Protein AF-A0A497IZB9-F1 (afdb_monomer_lite)

pLDDT: mean 79.8, std 12.29, range [34.56, 95.31]

Radius of gyration: 21.37 Å; chains: 1; bounding box: 64×28×67 Å

Structure (mmCIF, N/CA/C/O backbone):
data_AF-A0A497IZB9-F1
#
_entry.id   AF-A0A497IZB9-F1
#
loop_
_atom_site.group_PDB
_atom_site.id
_atom_site.type_symbol
_atom_site.label_atom_id
_atom_site.label_alt_id
_atom_site.label_comp_id
_atom_site.label_asym_id
_atom_site.label_entity_id
_atom_site.label_seq_id
_atom_site.pdbx_PDB_ins_code
_atom_site.Cartn_x
_atom_site.Cartn_y
_atom_site.Cartn_z
_atom_site.occupancy
_atom_site.B_iso_or_equiv
_atom_site.auth_seq_id
_atom_site.auth_comp_id
_atom_site.auth_asym_id
_atom_site.auth_atom_id
_atom_site.pdbx_PDB_model_num
ATOM 1 N N . MET A 1 1 ? -32.868 -15.206 33.572 1.00 41.56 1 MET A N 1
ATOM 2 C CA . MET A 1 1 ? -32.975 -14.651 32.203 1.00 41.56 1 MET A CA 1
ATOM 3 C C . MET A 1 1 ? -32.470 -13.203 32.182 1.00 41.56 1 MET A C 1
ATOM 5 O O . MET A 1 1 ? -33.118 -12.332 31.635 1.00 41.56 1 MET A O 1
ATOM 9 N N . VAL A 1 2 ? -31.315 -12.959 32.815 1.00 39.91 2 VAL A N 1
ATOM 10 C CA . VAL A 1 2 ? -30.662 -11.637 32.980 1.00 39.91 2 VAL A CA 1
ATOM 11 C C . VAL A 1 2 ? -29.401 -11.547 32.095 1.00 39.91 2 VAL A C 1
ATOM 13 O O . VAL A 1 2 ? -28.801 -10.497 31.929 1.00 39.91 2 VAL A O 1
ATOM 16 N N . ILE A 1 3 ? -29.052 -12.658 31.436 1.00 41.03 3 ILE A N 1
ATOM 17 C CA . ILE A 1 3 ? -27.882 -12.806 30.558 1.00 41.03 3 ILE A CA 1
ATOM 18 C C . ILE A 1 3 ? -28.076 -12.059 29.221 1.00 41.03 3 ILE A C 1
ATOM 20 O O . ILE A 1 3 ? -27.106 -11.746 28.549 1.00 41.03 3 ILE A O 1
ATOM 24 N N . LEU A 1 4 ? -29.314 -11.699 28.858 1.00 43.66 4 LEU A N 1
ATOM 25 C CA . LEU A 1 4 ? -29.613 -10.923 27.644 1.00 43.66 4 LEU A CA 1
ATOM 26 C C . LEU A 1 4 ? -29.526 -9.398 27.844 1.00 43.66 4 LEU A C 1
ATOM 28 O O . LEU A 1 4 ? -29.546 -8.662 26.864 1.00 43.66 4 LEU A O 1
ATOM 32 N N . GLU A 1 5 ? -29.414 -8.909 29.085 1.00 37.84 5 GLU A N 1
ATOM 33 C CA . GLU A 1 5 ? -29.244 -7.473 29.362 1.00 37.84 5 GLU A CA 1
ATOM 34 C C . GLU A 1 5 ? -27.772 -7.078 29.551 1.00 37.84 5 GLU A C 1
ATOM 36 O O . GLU A 1 5 ? -27.420 -5.931 29.292 1.00 37.84 5 GLU A O 1
ATOM 41 N N . GLU A 1 6 ? -26.866 -7.993 29.904 1.00 34.56 6 GLU A N 1
ATOM 42 C CA . GLU A 1 6 ? -25.438 -7.660 30.073 1.00 34.56 6 GLU A CA 1
ATOM 43 C C . GLU A 1 6 ? -24.676 -7.443 28.752 1.00 34.56 6 GLU A C 1
ATOM 45 O O . GLU A 1 6 ? -23.670 -6.727 28.738 1.00 34.56 6 GLU A O 1
ATOM 50 N N . GLU A 1 7 ? -25.208 -7.917 27.617 1.00 41.03 7 GLU A N 1
ATOM 51 C CA . GLU A 1 7 ? -24.722 -7.545 26.275 1.00 41.03 7 GLU A CA 1
ATOM 52 C C . GLU A 1 7 ? -24.914 -6.043 25.965 1.00 41.03 7 GLU A C 1
ATOM 54 O O . GLU A 1 7 ? -24.371 -5.527 24.988 1.00 41.03 7 GLU A O 1
ATOM 59 N N . THR A 1 8 ? -25.621 -5.293 26.822 1.00 39.28 8 THR A N 1
ATOM 60 C CA . THR A 1 8 ? -25.871 -3.854 26.635 1.00 39.28 8 THR A CA 1
ATOM 61 C C . THR A 1 8 ? -24.837 -2.905 27.265 1.00 39.28 8 THR A C 1
ATOM 63 O O . THR A 1 8 ? -25.018 -1.689 27.181 1.00 39.28 8 THR A O 1
ATOM 66 N N . SER A 1 9 ? -23.729 -3.374 27.860 1.00 41.41 9 SER A N 1
ATOM 67 C CA . SER A 1 9 ? -22.942 -2.495 28.753 1.00 41.41 9 SER A CA 1
ATOM 68 C C . SER A 1 9 ? -21.748 -1.714 28.164 1.00 41.41 9 SER A C 1
ATOM 70 O O . SER A 1 9 ? -21.501 -0.609 28.649 1.00 41.41 9 SER A O 1
ATOM 72 N N . LYS A 1 10 ? -20.965 -2.175 27.167 1.00 39.28 10 LYS A N 1
ATOM 73 C CA . LYS A 1 10 ? -19.659 -1.501 26.888 1.00 39.28 10 LYS A CA 1
ATOM 74 C C . LYS A 1 10 ? -19.183 -1.319 25.444 1.00 39.28 10 LYS A C 1
ATOM 76 O O . LYS A 1 10 ? -18.076 -0.820 25.255 1.00 39.28 10 LYS A O 1
ATOM 81 N N . ALA A 1 11 ? -20.014 -1.562 24.437 1.00 46.19 11 ALA A N 1
ATOM 82 C CA . ALA A 1 11 ? -19.852 -0.882 23.153 1.00 46.19 11 ALA A CA 1
ATOM 83 C C . ALA A 1 11 ? -20.697 0.395 23.219 1.00 46.19 11 ALA A C 1
ATOM 85 O O . ALA A 1 11 ? -21.915 0.337 23.357 1.00 46.19 11 ALA A O 1
ATOM 86 N N . ARG A 1 12 ? -20.046 1.561 23.219 1.00 51.69 12 ARG A N 1
ATOM 87 C CA . ARG A 1 12 ? -20.684 2.884 23.128 1.00 51.69 12 ARG A CA 1
ATOM 88 C C . ARG A 1 12 ? -21.812 2.794 22.087 1.00 51.69 12 ARG A C 1
ATOM 90 O O . ARG A 1 12 ? -21.479 2.558 20.934 1.00 51.69 12 ARG A O 1
ATOM 97 N N . LYS A 1 13 ? -23.095 2.903 22.486 1.00 58.47 13 LYS A N 1
ATOM 98 C CA . LYS A 1 13 ? -24.247 2.855 21.560 1.00 58.47 13 LYS A CA 1
ATOM 99 C C . LYS A 1 13 ? -23.975 3.843 20.431 1.00 58.47 13 LYS A C 1
ATOM 101 O O . LYS A 1 13 ? -24.069 5.053 20.629 1.00 58.47 13 LYS A O 1
ATOM 106 N N . GLU A 1 14 ? -23.531 3.316 19.301 1.00 65.00 14 GLU A N 1
ATOM 107 C CA . GLU A 1 14 ? -23.253 4.084 18.102 1.00 65.00 14 GLU A CA 1
ATOM 108 C C . GLU A 1 14 ? -24.564 4.751 17.695 1.00 65.00 14 GLU A C 1
ATOM 110 O O . GLU A 1 14 ? -25.627 4.124 17.743 1.00 65.00 14 GLU A O 1
ATOM 115 N N . SER A 1 15 ? -24.531 6.048 17.390 1.00 77.06 15 SER A N 1
ATOM 116 C CA . SER A 1 15 ? -25.760 6.709 16.961 1.00 77.06 15 SER A CA 1
ATOM 117 C C . SER A 1 15 ? -26.200 6.129 15.613 1.00 77.06 15 SER A C 1
ATOM 119 O O . SER A 1 15 ? -25.366 5.732 14.800 1.00 77.06 15 SER A O 1
ATOM 121 N N . VAL A 1 16 ? -27.508 6.119 15.335 1.00 78.50 16 VAL A N 1
ATOM 122 C CA . VAL A 1 16 ? -28.040 5.681 14.026 1.00 78.50 16 VAL A CA 1
ATOM 123 C C . VAL A 1 16 ? -27.347 6.424 12.875 1.00 78.50 16 VAL A C 1
ATOM 125 O O . VAL A 1 16 ? -27.073 5.845 11.828 1.00 78.50 16 VAL A O 1
ATOM 128 N N . HIS A 1 17 ? -27.001 7.695 13.098 1.00 78.69 17 HIS A N 1
ATOM 129 C CA . HIS A 1 17 ? -26.251 8.505 12.146 1.00 78.69 17 HIS A CA 1
ATOM 130 C C . HIS A 1 17 ? -24.831 7.970 11.900 1.00 78.69 17 HIS A C 1
ATOM 132 O O . HIS A 1 17 ? -24.445 7.809 10.749 1.00 78.69 17 HIS A O 1
ATOM 138 N N . GLN A 1 18 ? -24.086 7.628 12.955 1.00 76.75 18 GLN A N 1
ATOM 139 C CA . GLN A 1 18 ? -22.738 7.055 12.841 1.00 76.75 18 GLN A CA 1
ATOM 140 C C . GLN A 1 18 ? -22.751 5.684 12.159 1.00 76.75 18 GLN A C 1
ATOM 142 O O . GLN A 1 18 ? -21.911 5.406 11.307 1.00 76.75 18 GLN A O 1
ATOM 147 N N . GLN A 1 19 ? -23.749 4.852 12.464 1.00 79.00 19 GLN A N 1
ATOM 148 C CA . GLN A 1 19 ? -23.909 3.552 11.819 1.00 79.00 19 GLN A CA 1
ATOM 149 C C . GLN A 1 19 ? -24.200 3.694 10.315 1.00 79.00 19 GLN A C 1
ATOM 151 O O . GLN A 1 19 ? -23.628 2.963 9.504 1.00 79.00 19 GLN A O 1
ATOM 156 N N . ALA A 1 20 ? -25.067 4.640 9.937 1.00 82.31 20 ALA A N 1
ATOM 157 C CA . ALA A 1 20 ? -25.365 4.940 8.538 1.00 82.31 20 ALA A CA 1
ATOM 158 C C . ALA A 1 20 ? -24.141 5.511 7.802 1.00 82.31 20 ALA A C 1
ATOM 160 O O . ALA A 1 20 ? -23.843 5.083 6.688 1.00 82.31 20 ALA A O 1
ATOM 161 N N . GLU A 1 21 ? -23.399 6.423 8.438 1.00 81.31 21 GLU A N 1
ATOM 162 C CA . GLU A 1 21 ? -22.163 6.995 7.895 1.00 81.31 21 GLU A CA 1
ATOM 163 C C . GLU A 1 21 ? -21.104 5.909 7.667 1.00 81.31 21 GLU A C 1
ATOM 165 O O . GLU A 1 21 ? -20.551 5.809 6.572 1.00 81.31 21 GLU A O 1
ATOM 170 N N . ARG A 1 22 ? -20.883 5.022 8.647 1.00 83.69 22 ARG A N 1
ATOM 171 C CA . ARG A 1 22 ? -19.973 3.878 8.501 1.00 83.69 22 ARG A CA 1
ATOM 172 C C . ARG A 1 22 ? -20.379 2.973 7.344 1.00 83.69 22 ARG A C 1
ATOM 174 O O . ARG A 1 22 ? -19.517 2.538 6.585 1.00 83.69 22 ARG A O 1
ATOM 181 N N . HIS A 1 23 ? -21.672 2.679 7.202 1.00 86.00 23 HIS A N 1
ATOM 182 C CA . HIS A 1 23 ? -22.159 1.832 6.116 1.00 86.00 23 HIS A CA 1
ATOM 183 C C . HIS A 1 23 ? -21.935 2.477 4.742 1.00 86.00 23 HIS A C 1
ATOM 185 O O . HIS A 1 23 ? -21.453 1.814 3.826 1.00 86.00 23 HIS A O 1
ATOM 191 N N . ALA A 1 24 ? -22.208 3.778 4.610 1.00 86.56 24 ALA A N 1
ATOM 192 C CA . ALA A 1 24 ? -21.935 4.522 3.384 1.00 86.56 24 ALA A CA 1
ATOM 193 C C . ALA A 1 24 ? -20.433 4.539 3.049 1.00 86.56 24 ALA A C 1
ATOM 195 O O . ALA A 1 24 ? -20.053 4.272 1.910 1.00 86.56 24 ALA A O 1
ATOM 196 N N . LEU A 1 25 ? -19.572 4.786 4.042 1.00 86.25 25 LEU A N 1
ATOM 197 C CA . LEU A 1 25 ? -18.117 4.753 3.872 1.00 86.25 25 LEU A CA 1
ATOM 198 C C . LEU A 1 25 ? -17.618 3.373 3.450 1.00 86.25 25 LEU A C 1
ATOM 200 O O . LEU A 1 25 ? -16.790 3.279 2.549 1.00 86.25 25 LEU A O 1
ATOM 204 N N . TYR A 1 26 ? -18.145 2.311 4.059 1.00 87.81 26 TYR A N 1
ATOM 205 C CA . TYR A 1 26 ? -17.819 0.940 3.686 1.00 87.81 26 TYR A CA 1
ATOM 206 C C . TYR A 1 26 ? -18.141 0.667 2.210 1.00 87.81 26 TYR A C 1
ATOM 208 O O . TYR A 1 26 ? -17.283 0.172 1.486 1.00 87.81 26 TYR A O 1
ATOM 216 N N . ILE A 1 27 ? -19.329 1.066 1.738 1.00 90.50 27 ILE A N 1
ATOM 217 C CA . ILE A 1 27 ? -19.725 0.916 0.327 1.00 90.50 27 ILE A CA 1
ATOM 218 C C . ILE A 1 27 ? -18.787 1.696 -0.601 1.00 90.50 27 ILE A C 1
ATOM 220 O O . ILE A 1 27 ? -18.348 1.163 -1.619 1.00 90.50 27 ILE A O 1
ATOM 224 N N . ILE A 1 28 ? -18.476 2.951 -0.262 1.00 90.94 28 ILE A N 1
ATOM 225 C CA . ILE A 1 28 ? -17.583 3.795 -1.069 1.00 90.94 28 ILE A CA 1
ATOM 226 C C . ILE A 1 28 ? -16.200 3.152 -1.174 1.00 90.94 28 ILE A C 1
ATOM 228 O O . ILE A 1 28 ? -15.637 3.072 -2.263 1.00 90.94 28 ILE A O 1
ATOM 232 N N . ILE A 1 29 ? -15.656 2.681 -0.055 1.00 91.44 29 ILE A N 1
ATOM 233 C CA . ILE A 1 29 ? -14.334 2.064 -0.017 1.00 91.44 29 ILE A CA 1
ATOM 234 C C . ILE A 1 29 ? -14.333 0.739 -0.787 1.00 91.44 29 ILE A C 1
ATOM 236 O O . ILE A 1 29 ? -13.473 0.562 -1.646 1.00 91.44 29 ILE A O 1
ATOM 240 N N . ASP A 1 30 ? -15.319 -0.139 -0.592 1.00 92.88 30 ASP A N 1
ATOM 241 C CA . ASP A 1 30 ? -15.451 -1.375 -1.380 1.00 92.88 30 ASP A CA 1
ATOM 242 C C . ASP A 1 30 ? -15.505 -1.081 -2.888 1.00 92.88 30 ASP A C 1
ATOM 244 O O . ASP A 1 30 ? -14.808 -1.728 -3.675 1.00 92.88 30 ASP A O 1
ATOM 248 N N . ALA A 1 31 ? -16.262 -0.057 -3.293 1.00 94.31 31 ALA A N 1
ATOM 249 C CA . ALA A 1 31 ? -16.325 0.376 -4.684 1.00 94.31 31 ALA A CA 1
ATOM 250 C C . ALA A 1 31 ? -14.967 0.880 -5.197 1.00 94.31 31 ALA A C 1
ATOM 252 O O . ALA A 1 31 ? -14.559 0.508 -6.294 1.00 94.31 31 ALA A O 1
ATOM 253 N N . VAL A 1 32 ? -14.237 1.681 -4.414 1.00 95.31 32 VAL A N 1
ATOM 254 C CA . VAL A 1 32 ? -12.902 2.184 -4.782 1.00 95.31 32 VAL A CA 1
ATOM 255 C C . VAL A 1 32 ? -11.911 1.040 -4.988 1.00 95.31 32 VAL A C 1
ATOM 257 O O . VAL A 1 32 ? -11.196 1.029 -5.988 1.00 95.31 32 VAL A O 1
ATOM 260 N N . PHE A 1 33 ? -11.885 0.058 -4.088 1.00 94.75 33 PHE A N 1
ATOM 261 C CA . PHE A 1 33 ? -11.012 -1.108 -4.225 1.00 94.75 33 PHE A CA 1
ATOM 262 C C . PHE A 1 33 ? -11.387 -1.960 -5.443 1.00 94.75 33 PHE A C 1
ATOM 264 O O . PHE A 1 33 ? -10.511 -2.315 -6.233 1.00 94.75 33 PHE A O 1
ATOM 271 N N . GLY A 1 34 ? -12.679 -2.240 -5.643 1.00 94.06 34 GLY A N 1
ATOM 272 C CA . GLY A 1 34 ? -13.161 -2.972 -6.817 1.00 94.06 34 GLY A CA 1
ATOM 273 C C . GLY A 1 34 ? -12.827 -2.259 -8.132 1.00 94.06 34 GLY A C 1
ATOM 274 O O . GLY A 1 34 ? -12.337 -2.886 -9.072 1.00 94.06 34 GLY A O 1
ATOM 275 N N . LEU A 1 35 ? -13.011 -0.937 -8.181 1.00 95.00 35 LEU A N 1
ATOM 276 C CA . LEU A 1 35 ? -12.639 -0.109 -9.327 1.00 95.00 35 LEU A CA 1
ATOM 277 C C . LEU A 1 35 ? -11.128 -0.095 -9.554 1.00 95.00 35 LEU A C 1
ATOM 279 O O . LEU A 1 35 ? -10.706 -0.213 -10.697 1.00 95.00 35 LEU A O 1
ATOM 283 N N . ALA A 1 36 ? -10.304 -0.001 -8.508 1.00 94.81 36 ALA A N 1
ATOM 284 C CA . ALA A 1 36 ? -8.848 -0.040 -8.642 1.00 94.81 36 ALA A CA 1
ATOM 285 C C . ALA A 1 36 ? -8.369 -1.376 -9.237 1.00 94.81 36 ALA A C 1
ATOM 287 O O . ALA A 1 36 ? -7.540 -1.385 -10.148 1.00 94.81 36 ALA A O 1
ATOM 288 N N . LEU A 1 37 ? -8.936 -2.503 -8.792 1.00 93.56 37 LEU A N 1
ATOM 289 C CA . LEU A 1 37 ? -8.664 -3.817 -9.384 1.00 93.56 37 LEU A CA 1
ATOM 290 C C . LEU A 1 37 ? -9.116 -3.886 -10.849 1.00 93.56 37 LEU A C 1
ATOM 292 O O . LEU A 1 37 ? -8.358 -4.345 -11.705 1.00 93.56 37 LEU A O 1
ATOM 296 N N . GLY A 1 38 ? -10.318 -3.384 -11.150 1.00 92.06 38 GLY A N 1
ATOM 297 C CA . GLY A 1 38 ? -10.850 -3.313 -12.512 1.00 92.06 38 GLY A CA 1
ATOM 298 C C . GLY A 1 38 ? -9.998 -2.444 -13.441 1.00 92.06 38 GLY A C 1
ATOM 299 O O . GLY A 1 38 ? -9.689 -2.859 -14.553 1.00 92.06 38 GLY A O 1
ATOM 300 N N . LEU A 1 39 ? -9.545 -1.279 -12.971 1.00 90.44 39 LEU A N 1
ATOM 301 C CA . LEU A 1 39 ? -8.625 -0.393 -13.689 1.00 90.44 39 LEU A CA 1
ATOM 302 C C . LEU A 1 39 ? -7.261 -1.050 -13.903 1.00 90.44 39 LEU A C 1
ATOM 304 O O . LEU A 1 39 ? -6.684 -0.910 -14.979 1.00 90.44 39 LEU A O 1
ATOM 308 N N . GLY A 1 40 ? -6.763 -1.798 -12.916 1.00 88.19 40 GLY A N 1
ATOM 309 C CA . GLY A 1 40 ? -5.553 -2.604 -13.056 1.00 88.19 40 GLY A CA 1
ATOM 310 C C . GLY A 1 40 ? -5.696 -3.652 -14.156 1.00 88.19 40 GLY A C 1
ATOM 311 O O . GLY A 1 40 ? -4.833 -3.745 -15.025 1.00 88.19 40 GLY A O 1
ATOM 312 N N . ALA A 1 41 ? -6.809 -4.384 -14.183 1.00 89.31 41 ALA A N 1
ATOM 313 C CA . ALA A 1 41 ? -7.064 -5.387 -15.213 1.00 89.31 41 ALA A CA 1
ATOM 314 C C . ALA A 1 41 ? -7.244 -4.745 -16.597 1.00 89.31 41 ALA A C 1
ATOM 316 O O . ALA A 1 41 ? -6.658 -5.200 -17.575 1.00 89.31 41 ALA A O 1
ATOM 317 N N . PHE A 1 42 ? -7.990 -3.641 -16.675 1.00 88.75 42 PHE A N 1
ATOM 318 C CA . PHE A 1 42 ? -8.176 -2.880 -17.909 1.00 88.75 42 PHE A CA 1
ATOM 319 C C . PHE A 1 42 ? -6.858 -2.290 -18.424 1.00 88.75 42 PHE A C 1
ATOM 321 O O . PHE A 1 42 ? -6.635 -2.220 -19.627 1.00 88.75 42 PHE A O 1
ATOM 328 N N . SER A 1 43 ? -5.931 -1.922 -17.536 1.00 84.56 43 SER A N 1
ATOM 329 C CA . SER A 1 43 ? -4.624 -1.403 -17.947 1.00 84.56 43 SER A CA 1
ATOM 330 C C . SER A 1 43 ? -3.796 -2.403 -18.762 1.00 84.56 43 SER A C 1
ATOM 332 O O . SER A 1 43 ? -2.919 -1.973 -19.510 1.00 84.56 43 SER A O 1
ATOM 334 N N . LE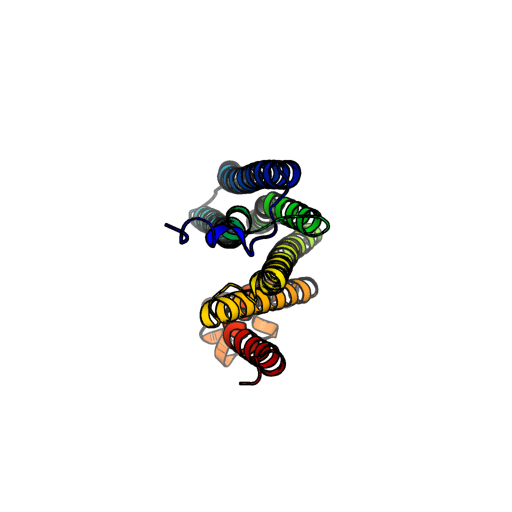U A 1 44 ? -4.100 -3.706 -18.665 1.00 84.19 44 LEU A N 1
ATOM 335 C CA . LEU A 1 44 ? -3.442 -4.757 -19.440 1.00 84.19 44 LEU A CA 1
ATOM 336 C C . LEU A 1 44 ? -3.837 -4.776 -20.921 1.00 84.19 44 LEU A C 1
ATOM 338 O O . LEU A 1 44 ? -3.051 -5.239 -21.744 1.00 84.19 44 LEU A O 1
ATOM 342 N N . THR A 1 45 ? -5.029 -4.291 -21.282 1.00 84.00 45 THR A N 1
ATOM 343 C CA . THR A 1 45 ? -5.546 -4.424 -22.657 1.00 84.00 45 THR A CA 1
ATOM 344 C C . THR A 1 45 ? -4.882 -3.470 -23.646 1.00 84.00 45 THR A C 1
ATOM 346 O O . THR A 1 45 ? -4.936 -3.698 -24.848 1.00 84.00 45 THR A O 1
ATOM 349 N N . ASP A 1 46 ? -4.270 -2.399 -23.145 1.00 78.06 46 ASP A N 1
ATOM 350 C CA . ASP A 1 46 ? -3.684 -1.310 -23.937 1.00 78.06 46 ASP A CA 1
ATOM 351 C C . ASP A 1 46 ? -2.142 -1.343 -23.911 1.00 78.06 46 ASP A C 1
ATOM 353 O O . ASP A 1 46 ? -1.460 -0.332 -24.095 1.00 78.06 46 ASP A O 1
ATOM 357 N N . ILE A 1 47 ? -1.566 -2.512 -23.610 1.00 81.38 47 ILE A N 1
ATOM 358 C CA . ILE A 1 47 ? -0.118 -2.723 -23.576 1.00 81.38 47 ILE A CA 1
ATOM 359 C C . ILE A 1 47 ? 0.343 -3.222 -24.948 1.00 81.38 47 ILE A C 1
ATOM 361 O O . ILE A 1 47 ? -0.139 -4.258 -25.409 1.00 81.38 47 ILE A O 1
ATOM 365 N N . PRO A 1 48 ? 1.306 -2.550 -25.605 1.00 79.75 48 PRO A N 1
ATOM 366 C CA . PRO A 1 48 ? 1.857 -3.024 -26.867 1.00 79.75 48 PRO A CA 1
ATOM 367 C C . PRO A 1 48 ? 2.770 -4.237 -26.625 1.00 79.75 48 PRO A C 1
ATOM 369 O O . PRO A 1 48 ? 3.972 -4.085 -26.418 1.00 79.75 48 PRO A O 1
ATOM 372 N N . LEU A 1 49 ? 2.199 -5.442 -26.648 1.00 83.62 49 LEU A N 1
ATOM 373 C CA . LEU A 1 49 ? 2.928 -6.700 -26.471 1.00 83.62 49 LEU A CA 1
ATOM 374 C C . LEU A 1 49 ? 3.700 -7.055 -27.749 1.00 83.62 49 LEU A C 1
ATOM 376 O O . LEU A 1 49 ? 3.092 -7.309 -28.790 1.00 83.62 49 LEU A O 1
ATOM 380 N N . ARG A 1 50 ? 5.037 -7.079 -27.688 1.00 85.00 50 ARG A N 1
ATOM 381 C CA . ARG A 1 50 ? 5.901 -7.417 -28.836 1.00 85.00 50 ARG A CA 1
ATOM 382 C C . ARG A 1 50 ? 6.519 -8.803 -28.716 1.00 85.00 50 ARG A C 1
ATOM 384 O O . ARG A 1 50 ? 6.884 -9.397 -29.726 1.00 85.00 50 ARG A O 1
ATOM 391 N N . ASN A 1 51 ? 6.660 -9.315 -27.498 1.00 85.62 51 ASN A N 1
ATOM 392 C CA . ASN A 1 51 ? 7.243 -10.623 -27.220 1.00 85.62 51 ASN A CA 1
ATOM 393 C C . ASN A 1 51 ? 6.674 -11.223 -25.913 1.00 85.62 51 ASN A C 1
ATOM 395 O O . ASN A 1 51 ? 5.925 -10.579 -25.177 1.00 85.62 51 ASN A O 1
ATOM 399 N N . GLY A 1 52 ? 7.035 -12.475 -25.615 1.00 82.38 52 GLY A N 1
ATOM 400 C CA . GLY A 1 52 ? 6.594 -13.153 -24.389 1.00 82.38 52 GLY A CA 1
ATOM 401 C C . GLY A 1 52 ? 7.150 -12.544 -23.094 1.00 82.38 52 GLY A C 1
ATOM 402 O O . GLY A 1 52 ? 6.534 -12.696 -22.041 1.00 82.38 52 GLY A O 1
ATOM 403 N N . HIS A 1 53 ? 8.276 -11.829 -23.161 1.00 80.50 53 HIS A N 1
ATOM 404 C CA . HIS A 1 53 ? 8.843 -11.129 -22.009 1.00 80.50 53 HIS A CA 1
ATOM 405 C C . HIS A 1 53 ? 7.971 -9.933 -21.598 1.00 80.50 53 HIS A C 1
ATOM 407 O O . HIS A 1 53 ? 7.688 -9.779 -20.412 1.00 80.50 53 HIS A O 1
ATOM 413 N N . ASP A 1 54 ? 7.452 -9.169 -22.564 1.00 81.00 54 ASP A N 1
ATOM 414 C CA . ASP A 1 54 ? 6.522 -8.059 -22.323 1.00 81.00 54 ASP A CA 1
ATOM 415 C C . ASP A 1 54 ? 5.232 -8.553 -21.651 1.00 81.00 54 ASP A C 1
ATOM 417 O O . ASP A 1 54 ? 4.741 -7.935 -20.706 1.00 81.00 54 ASP A O 1
ATOM 421 N N . LEU A 1 55 ? 4.708 -9.703 -22.101 1.00 84.44 55 LEU A N 1
ATOM 422 C CA . LEU A 1 55 ? 3.532 -10.338 -21.502 1.00 84.44 55 LEU A CA 1
ATOM 423 C C . LEU A 1 55 ? 3.809 -10.765 -20.058 1.00 84.44 55 LEU A C 1
ATOM 425 O O . LEU A 1 55 ? 3.017 -10.470 -19.164 1.00 84.44 55 LEU A O 1
ATOM 429 N N . PHE A 1 56 ? 4.933 -11.444 -19.822 1.00 84.62 56 PHE A N 1
ATOM 430 C CA . PHE A 1 56 ? 5.323 -11.875 -18.483 1.00 84.62 56 PHE A CA 1
ATOM 431 C C . PHE A 1 56 ? 5.481 -10.685 -17.531 1.00 84.62 56 PHE A C 1
ATOM 433 O O . PHE A 1 56 ? 4.999 -10.731 -16.397 1.00 84.62 56 PHE A O 1
ATOM 440 N N . LEU A 1 57 ? 6.112 -9.606 -17.997 1.00 81.75 57 LEU A N 1
ATOM 441 C CA . LEU A 1 57 ? 6.296 -8.382 -17.230 1.00 81.75 57 LEU A CA 1
ATOM 442 C C . LEU A 1 57 ? 4.941 -7.742 -16.895 1.00 81.75 57 LEU A C 1
ATOM 444 O O . LEU A 1 57 ? 4.660 -7.507 -15.721 1.00 81.75 57 LEU A O 1
ATOM 448 N N . ALA A 1 58 ? 4.066 -7.552 -17.884 1.00 84.62 58 ALA A N 1
ATOM 449 C CA . ALA A 1 58 ? 2.726 -6.997 -17.686 1.00 84.62 58 ALA A CA 1
ATOM 450 C C . ALA A 1 58 ? 1.891 -7.798 -16.671 1.00 84.62 58 ALA A C 1
ATOM 452 O O . ALA A 1 58 ? 1.343 -7.231 -15.722 1.00 84.62 58 ALA A O 1
ATOM 453 N N . VAL A 1 59 ? 1.842 -9.126 -16.825 1.00 87.06 59 VAL A N 1
ATOM 454 C CA . VAL A 1 59 ? 1.113 -10.020 -15.912 1.00 87.06 59 VAL A CA 1
ATOM 455 C C . VAL A 1 59 ? 1.705 -9.973 -14.505 1.00 87.06 59 VAL A C 1
ATOM 457 O O . VAL A 1 59 ? 0.950 -9.924 -13.539 1.00 87.06 59 VAL A O 1
ATOM 460 N N . SER A 1 60 ? 3.033 -9.934 -14.370 1.00 83.12 60 SER A N 1
ATOM 461 C CA . SER A 1 60 ? 3.701 -9.869 -13.064 1.00 83.12 60 SER A CA 1
ATOM 462 C C . SER A 1 60 ? 3.397 -8.561 -12.330 1.00 83.12 60 SER A C 1
ATOM 464 O O . SER A 1 60 ? 3.045 -8.584 -11.150 1.00 83.12 60 SER A O 1
ATOM 466 N N . PHE A 1 61 ? 3.465 -7.420 -13.027 1.00 82.19 61 PHE A N 1
ATOM 467 C CA . PHE A 1 61 ? 3.117 -6.116 -12.455 1.00 82.19 61 PHE A CA 1
ATOM 468 C C . PHE A 1 61 ? 1.645 -6.049 -12.040 1.00 82.19 61 PHE A C 1
ATOM 470 O O . PHE A 1 61 ? 1.332 -5.557 -10.950 1.00 82.19 61 PHE A O 1
ATOM 477 N N . PHE A 1 62 ? 0.738 -6.576 -12.867 1.00 87.12 62 PHE A N 1
ATOM 478 C CA . PHE A 1 62 ? -0.677 -6.654 -12.516 1.00 87.12 62 PHE A CA 1
ATOM 479 C C . PHE A 1 62 ? -0.922 -7.576 -11.322 1.00 87.12 62 PHE A C 1
ATOM 481 O O . PHE A 1 62 ? -1.575 -7.153 -10.373 1.00 87.12 62 PHE A O 1
ATOM 488 N N . ALA A 1 63 ? -0.379 -8.795 -11.326 1.00 86.50 63 ALA A N 1
ATOM 489 C CA . ALA A 1 63 ? -0.559 -9.759 -10.242 1.00 86.50 63 ALA A CA 1
ATOM 490 C C . ALA A 1 63 ? -0.069 -9.195 -8.902 1.00 86.50 63 ALA A C 1
ATOM 492 O O . ALA A 1 63 ? -0.745 -9.326 -7.883 1.00 86.50 63 ALA A O 1
ATOM 493 N N . PHE A 1 64 ? 1.069 -8.503 -8.913 1.00 84.00 64 PHE A N 1
ATOM 494 C CA . PHE A 1 64 ? 1.596 -7.844 -7.728 1.00 84.00 64 PHE A CA 1
ATOM 495 C C . PHE A 1 64 ? 0.710 -6.675 -7.264 1.00 84.00 64 PHE A C 1
ATOM 497 O O . PHE A 1 64 ? 0.399 -6.575 -6.079 1.00 84.00 64 PHE A O 1
ATOM 504 N N . SER A 1 65 ? 0.221 -5.839 -8.186 1.00 85.19 65 SER A N 1
ATOM 505 C CA . SER A 1 65 ? -0.715 -4.748 -7.858 1.00 85.19 65 SER A CA 1
ATOM 506 C C . SER A 1 65 ? -2.036 -5.280 -7.296 1.00 85.19 65 SER A C 1
ATOM 508 O O . SER A 1 65 ? -2.528 -4.791 -6.281 1.00 85.19 65 SER A O 1
ATOM 510 N N . TYR A 1 66 ? -2.584 -6.322 -7.924 1.00 87.88 66 TYR A N 1
ATOM 511 C CA . TYR A 1 66 ? -3.778 -7.031 -7.478 1.00 87.88 66 TYR A CA 1
ATOM 512 C C . TYR A 1 66 ? -3.590 -7.573 -6.063 1.00 87.88 66 TYR A C 1
ATOM 514 O O . TYR A 1 66 ? -4.456 -7.379 -5.210 1.00 87.88 66 TYR A O 1
ATOM 522 N N . PHE A 1 67 ? -2.451 -8.220 -5.802 1.00 87.56 67 PHE A N 1
ATOM 523 C CA . PHE A 1 67 ? -2.115 -8.755 -4.489 1.00 87.56 67 PHE A CA 1
ATOM 524 C C . PHE A 1 67 ? -2.077 -7.648 -3.433 1.00 87.56 67 PHE A C 1
ATOM 526 O O . PHE A 1 67 ? -2.746 -7.763 -2.411 1.00 87.56 67 PHE A O 1
ATOM 533 N N . VAL A 1 68 ? -1.373 -6.545 -3.698 1.00 85.44 68 VAL A N 1
ATOM 534 C CA . VAL A 1 68 ? -1.280 -5.409 -2.768 1.00 85.44 68 VAL A CA 1
ATOM 535 C C . VAL A 1 68 ? -2.652 -4.800 -2.470 1.00 85.44 68 VAL A C 1
ATOM 537 O O . VAL A 1 68 ? -2.984 -4.586 -1.302 1.00 85.44 68 VAL A O 1
ATOM 540 N N . ILE A 1 69 ? -3.465 -4.539 -3.499 1.00 90.38 69 ILE A N 1
ATOM 541 C CA . ILE A 1 69 ? -4.805 -3.956 -3.336 1.00 90.38 69 ILE A CA 1
ATOM 542 C C . ILE A 1 69 ? -5.711 -4.924 -2.564 1.00 90.38 69 ILE A C 1
ATOM 544 O O . ILE A 1 69 ? -6.390 -4.508 -1.628 1.00 90.38 69 ILE A O 1
ATOM 548 N N . SER A 1 70 ? -5.675 -6.218 -2.889 1.00 88.00 70 SER A N 1
ATOM 549 C CA . SER A 1 70 ? -6.482 -7.242 -2.213 1.00 88.00 70 SER A CA 1
ATOM 550 C C . SER A 1 70 ? -6.085 -7.414 -0.747 1.00 88.00 70 SER A C 1
ATOM 552 O O . SER A 1 70 ? -6.949 -7.434 0.125 1.00 88.00 70 SER A O 1
ATOM 554 N N . MET A 1 71 ? -4.786 -7.473 -0.447 1.00 86.44 71 MET A N 1
ATOM 555 C CA . MET A 1 71 ? -4.289 -7.555 0.930 1.00 86.44 71 MET A CA 1
ATOM 556 C C . MET A 1 71 ? -4.649 -6.302 1.731 1.00 86.44 71 MET A C 1
ATOM 558 O O . MET A 1 71 ? -5.091 -6.408 2.873 1.00 86.44 71 MET A O 1
ATOM 562 N N . SER A 1 72 ? -4.533 -5.120 1.120 1.00 87.88 72 SER A N 1
ATOM 563 C CA . SER A 1 72 ? -4.929 -3.856 1.751 1.00 87.88 72 SER A CA 1
ATOM 564 C C . SER A 1 72 ? -6.429 -3.821 2.045 1.00 87.88 72 SER A C 1
ATOM 566 O O . SER A 1 72 ? -6.831 -3.377 3.117 1.00 87.88 72 SER A O 1
ATOM 568 N N . TRP A 1 73 ? -7.260 -4.338 1.132 1.00 90.75 73 TRP A N 1
ATOM 569 C CA . TRP A 1 73 ? -8.693 -4.501 1.370 1.00 90.75 73 TRP A CA 1
ATOM 570 C C . TRP A 1 73 ? -8.935 -5.436 2.558 1.00 90.75 73 TRP A C 1
ATOM 572 O O . TRP A 1 73 ? -9.716 -5.113 3.453 1.00 90.75 73 TRP A O 1
ATOM 582 N N . MET A 1 74 ? -8.251 -6.588 2.588 1.00 86.00 74 MET A N 1
ATOM 583 C CA . MET A 1 74 ? -8.449 -7.617 3.617 1.00 86.00 74 MET A CA 1
ATOM 584 C C . MET A 1 74 ? -8.066 -7.107 4.997 1.00 86.00 74 MET A C 1
ATOM 586 O O . MET A 1 74 ? -8.782 -7.384 5.956 1.00 86.00 74 MET A O 1
ATOM 590 N N . ALA A 1 75 ? -6.998 -6.316 5.074 1.00 83.06 75 ALA A N 1
ATOM 591 C CA . ALA A 1 75 ? -6.600 -5.626 6.289 1.00 83.06 75 ALA A CA 1
ATOM 592 C C . ALA A 1 75 ? -7.627 -4.560 6.704 1.00 83.06 75 ALA A C 1
ATOM 594 O O . ALA A 1 75 ? -7.897 -4.406 7.889 1.00 83.06 75 ALA A O 1
ATOM 595 N N . LEU A 1 76 ? -8.234 -3.840 5.752 1.00 85.44 76 LEU A N 1
ATOM 596 C CA . LEU A 1 76 ? -9.134 -2.726 6.055 1.00 85.44 76 LEU A CA 1
ATOM 597 C C . LEU A 1 76 ? -10.564 -3.161 6.426 1.00 85.44 76 LEU A C 1
ATOM 599 O O . LEU A 1 76 ? -11.240 -2.495 7.209 1.00 85.44 76 LEU A O 1
ATOM 603 N N . ARG A 1 77 ? -11.053 -4.278 5.880 1.00 84.38 77 ARG A N 1
ATOM 604 C CA . ARG A 1 77 ? -12.445 -4.724 6.058 1.00 84.38 77 ARG A CA 1
ATOM 605 C C . ARG A 1 77 ? -12.874 -4.921 7.524 1.00 84.38 77 ARG A C 1
ATOM 607 O O . ARG A 1 77 ? -13.984 -4.488 7.848 1.00 84.38 77 ARG A O 1
ATOM 614 N N . PRO A 1 78 ? -12.081 -5.548 8.418 1.00 77.75 78 PRO A N 1
ATOM 615 C CA . PRO A 1 78 ? -12.469 -5.725 9.820 1.00 77.75 78 PRO A CA 1
ATOM 616 C C . PRO A 1 78 ? -12.794 -4.399 10.520 1.00 77.75 78 PRO A C 1
ATOM 618 O O . PRO A 1 78 ? -13.739 -4.336 11.307 1.00 77.75 78 PRO A O 1
ATOM 621 N N . PHE A 1 79 ? -12.108 -3.308 10.147 1.00 75.94 79 PHE A N 1
ATOM 622 C CA . PHE A 1 79 ? -12.332 -1.983 10.732 1.00 75.94 79 PHE A CA 1
ATOM 623 C C . PHE A 1 79 ? -13.762 -1.461 10.521 1.00 75.94 79 PHE A C 1
ATOM 625 O O . PHE A 1 79 ? -14.288 -0.752 11.376 1.00 75.94 79 PHE A O 1
ATOM 632 N N . PHE A 1 80 ? -14.425 -1.843 9.427 1.00 75.81 80 PHE A N 1
ATOM 633 C CA . PHE A 1 80 ? -15.802 -1.425 9.146 1.00 75.81 80 PHE A CA 1
ATOM 634 C C . PHE A 1 80 ? -16.870 -2.290 9.819 1.00 75.81 80 PHE A C 1
ATOM 636 O O . PHE A 1 80 ? -18.011 -1.847 9.951 1.00 75.81 80 PHE A O 1
ATOM 643 N N . LYS A 1 81 ? -16.538 -3.524 10.214 1.00 70.50 81 LYS A N 1
ATOM 644 C CA . LYS A 1 81 ? -17.505 -4.450 10.822 1.00 70.50 81 LYS A CA 1
ATOM 645 C C . LYS A 1 81 ? -17.650 -4.253 12.321 1.00 70.50 81 LYS A C 1
ATOM 647 O O . LYS A 1 81 ? -18.744 -4.397 12.852 1.00 70.50 81 LYS A O 1
ATOM 652 N N . GLU A 1 82 ? -16.549 -3.949 12.985 1.00 67.06 82 GLU A N 1
ATOM 653 C CA . GLU A 1 82 ? -16.451 -4.071 14.438 1.00 67.06 82 GLU A CA 1
ATOM 654 C C . GLU A 1 82 ? -16.273 -2.715 15.147 1.00 67.06 82 GLU A C 1
ATOM 656 O O . GLU A 1 82 ? -16.376 -2.658 16.372 1.00 67.06 82 GLU A O 1
ATOM 661 N N . TYR A 1 83 ? -16.050 -1.609 14.416 1.00 70.25 83 TYR A N 1
ATOM 662 C CA . TYR A 1 83 ? -15.640 -0.336 15.028 1.00 70.25 83 TYR A CA 1
ATOM 663 C C . TYR A 1 83 ? -16.463 0.871 14.598 1.00 70.25 83 TYR A C 1
ATOM 665 O O . TYR A 1 83 ? -17.071 0.922 13.528 1.00 70.25 83 TYR A O 1
ATOM 673 N N . ILE A 1 84 ? -16.466 1.867 15.484 1.00 67.38 84 ILE A N 1
ATOM 674 C CA . ILE A 1 84 ? -17.099 3.164 15.253 1.00 67.38 84 ILE A CA 1
ATOM 675 C C . ILE A 1 84 ? -16.094 4.022 14.492 1.00 67.38 84 ILE A C 1
ATOM 677 O O . ILE A 1 84 ? -15.101 4.478 15.061 1.00 67.38 84 ILE A O 1
ATOM 681 N N . VAL A 1 85 ? -16.357 4.243 13.211 1.00 69.62 85 VAL A N 1
ATOM 682 C CA . VAL A 1 85 ? -15.523 5.084 12.353 1.00 69.62 85 VAL A CA 1
ATOM 683 C C . VAL A 1 85 ? -16.068 6.513 12.429 1.00 69.62 85 VAL A C 1
ATOM 685 O O . VAL A 1 85 ? -17.213 6.753 12.060 1.00 69.62 85 VAL A O 1
ATOM 688 N N . TYR A 1 86 ? -15.294 7.458 12.972 1.00 69.56 86 TYR A N 1
ATOM 689 C CA . TYR A 1 86 ? -15.730 8.854 13.085 1.00 69.56 86 TYR A CA 1
ATOM 690 C C . TYR A 1 86 ? -14.570 9.856 13.023 1.00 69.56 86 TYR A C 1
ATOM 692 O O . TYR A 1 86 ? -13.426 9.557 13.379 1.00 69.56 86 TYR A O 1
ATOM 700 N N . GLY A 1 87 ? -14.886 11.089 12.619 1.00 78.81 87 GLY A N 1
ATOM 701 C CA . GLY A 1 87 ? -13.966 12.226 12.675 1.00 78.81 87 GLY A CA 1
ATOM 702 C C . GLY A 1 87 ? -12.762 12.076 11.741 1.00 78.81 87 GLY A C 1
ATOM 703 O O . GLY A 1 87 ? -12.913 11.789 10.556 1.00 78.81 87 GLY A O 1
ATOM 704 N N . SER A 1 88 ? -11.550 12.277 12.267 1.00 82.62 88 SER A N 1
ATOM 705 C CA . SER A 1 88 ? -10.312 12.248 11.473 1.00 82.62 88 SER A CA 1
ATOM 706 C C . SER A 1 88 ? -10.032 10.894 10.813 1.00 82.62 88 SER A C 1
ATOM 708 O O . SER A 1 88 ? -9.379 10.860 9.772 1.00 82.62 88 SER A O 1
ATOM 710 N N . ILE A 1 89 ? -10.564 9.795 11.361 1.00 84.00 89 ILE A N 1
ATOM 711 C CA . ILE A 1 89 ? -10.431 8.449 10.782 1.00 84.00 89 ILE A CA 1
ATOM 712 C C . ILE A 1 89 ? -11.076 8.393 9.389 1.00 84.00 89 ILE A C 1
ATOM 714 O O . ILE A 1 89 ? -10.496 7.796 8.484 1.00 84.00 89 ILE A O 1
ATOM 718 N N . ASN A 1 90 ? -12.197 9.093 9.175 1.00 83.88 90 ASN A N 1
ATOM 719 C CA . ASN A 1 90 ? -12.843 9.185 7.860 1.00 83.88 90 ASN A CA 1
ATOM 720 C C . ASN A 1 90 ? -11.918 9.868 6.847 1.00 83.88 90 ASN A C 1
ATOM 722 O O . ASN A 1 90 ? -11.766 9.393 5.726 1.00 83.88 90 ASN A O 1
ATOM 726 N N . GLY A 1 91 ? -11.238 10.942 7.260 1.00 86.31 91 GLY A N 1
ATOM 727 C CA . GLY A 1 91 ? -10.249 11.628 6.427 1.00 86.31 91 GLY A CA 1
ATOM 728 C C . GLY A 1 91 ? -9.101 10.707 6.007 1.00 86.31 91 GLY A C 1
ATOM 729 O O . GLY A 1 91 ? -8.785 10.624 4.822 1.00 86.31 91 GLY A O 1
ATOM 730 N N . PHE A 1 92 ? -8.527 9.953 6.950 1.00 89.75 92 PHE A N 1
ATOM 731 C CA . PHE A 1 92 ? -7.490 8.965 6.634 1.00 89.75 92 PHE A CA 1
ATOM 732 C C . PHE A 1 92 ? -8.003 7.861 5.701 1.00 89.75 92 PHE A C 1
ATOM 734 O O . PHE A 1 92 ? -7.275 7.455 4.799 1.00 89.75 92 PHE A O 1
ATOM 741 N N . LEU A 1 93 ? -9.251 7.405 5.857 1.00 89.25 93 LEU A N 1
ATOM 742 C CA . LEU A 1 93 ? -9.861 6.414 4.962 1.00 89.25 93 LEU A CA 1
ATOM 743 C C . LEU A 1 93 ? -10.007 6.936 3.533 1.00 89.25 93 LEU A C 1
ATOM 745 O O . LEU A 1 93 ? -9.636 6.233 2.595 1.00 89.25 93 LEU A O 1
ATOM 749 N N . PHE A 1 94 ? -10.484 8.170 3.359 1.00 90.00 94 PHE A N 1
ATOM 750 C CA . PHE A 1 94 ? -10.569 8.797 2.038 1.00 90.00 94 PHE A CA 1
ATOM 751 C C . PHE A 1 94 ? -9.194 8.955 1.390 1.00 90.00 94 PHE A C 1
ATOM 753 O O . PHE A 1 94 ? -9.038 8.647 0.210 1.00 90.00 94 PHE A O 1
ATOM 760 N N . ILE A 1 95 ? -8.186 9.375 2.162 1.00 93.19 95 ILE A N 1
ATOM 761 C CA . ILE A 1 95 ? -6.802 9.467 1.683 1.00 93.19 95 ILE A CA 1
ATOM 762 C C . ILE A 1 95 ? -6.306 8.084 1.243 1.00 93.19 95 ILE A C 1
ATOM 764 O O . ILE A 1 95 ? -5.787 7.945 0.138 1.00 93.19 95 ILE A O 1
ATOM 768 N N . THR A 1 96 ? -6.512 7.042 2.053 1.00 92.81 96 THR A N 1
ATOM 769 C CA . THR A 1 96 ? -6.145 5.666 1.685 1.00 92.81 96 THR A CA 1
ATOM 770 C C . THR A 1 96 ? -6.845 5.225 0.401 1.00 92.81 96 THR A C 1
ATOM 772 O O . THR A 1 96 ? -6.182 4.726 -0.505 1.00 92.81 96 THR A O 1
ATOM 775 N N . GLY A 1 97 ? -8.156 5.456 0.280 1.00 92.69 97 GLY A N 1
ATOM 776 C CA . GLY A 1 97 ? -8.923 5.133 -0.924 1.00 92.69 97 GLY A CA 1
ATOM 777 C C . GLY A 1 97 ? -8.394 5.846 -2.171 1.00 92.69 97 GLY A C 1
ATOM 778 O O . GLY A 1 97 ? -8.216 5.218 -3.211 1.00 92.69 97 GLY A O 1
ATOM 779 N N . PHE A 1 98 ? -8.057 7.132 -2.062 1.00 94.06 98 PHE A N 1
ATOM 780 C CA . PHE A 1 98 ? -7.448 7.899 -3.150 1.00 94.06 98 PHE A CA 1
ATOM 781 C C . PHE A 1 98 ? -6.118 7.291 -3.621 1.00 94.06 98 PHE A C 1
ATOM 783 O O . PHE A 1 98 ? -5.922 7.079 -4.819 1.00 94.06 98 PHE A O 1
ATOM 790 N N . PHE A 1 99 ? -5.219 6.948 -2.694 1.00 94.62 99 PHE A N 1
ATOM 791 C CA . PHE A 1 99 ? -3.937 6.335 -3.051 1.00 94.62 99 PHE A CA 1
ATOM 792 C C . PHE A 1 99 ? -4.089 4.910 -3.604 1.00 94.62 99 PHE A C 1
ATOM 794 O O . PHE A 1 99 ? -3.342 4.541 -4.509 1.00 94.62 99 PHE A O 1
ATOM 801 N N . ILE A 1 100 ? -5.081 4.142 -3.138 1.00 94.00 100 ILE A N 1
ATOM 802 C CA . ILE A 1 100 ? -5.448 2.843 -3.724 1.00 94.00 100 ILE A CA 1
ATOM 803 C C . ILE A 1 100 ? -5.947 3.013 -5.163 1.00 94.00 100 ILE A C 1
ATOM 805 O O . ILE A 1 100 ? -5.517 2.273 -6.043 1.00 94.00 100 ILE A O 1
ATOM 809 N N . ALA A 1 101 ? -6.797 4.008 -5.429 1.00 93.56 101 ALA A N 1
ATOM 810 C CA . ALA A 1 101 ? -7.326 4.274 -6.767 1.00 93.56 101 ALA A CA 1
ATOM 811 C C . ALA A 1 101 ? -6.234 4.669 -7.777 1.00 93.56 101 ALA A C 1
ATOM 813 O O . ALA A 1 101 ? -6.337 4.345 -8.959 1.00 93.56 101 ALA A O 1
ATOM 814 N N . ILE A 1 102 ? -5.181 5.354 -7.321 1.00 91.94 102 ILE A N 1
ATOM 815 C CA . ILE A 1 102 ? -4.058 5.793 -8.166 1.00 91.94 102 ILE A CA 1
ATOM 816 C C . ILE A 1 102 ? -2.999 4.698 -8.348 1.00 91.94 102 ILE A C 1
ATOM 818 O O . ILE A 1 102 ? -2.260 4.724 -9.333 1.00 91.94 1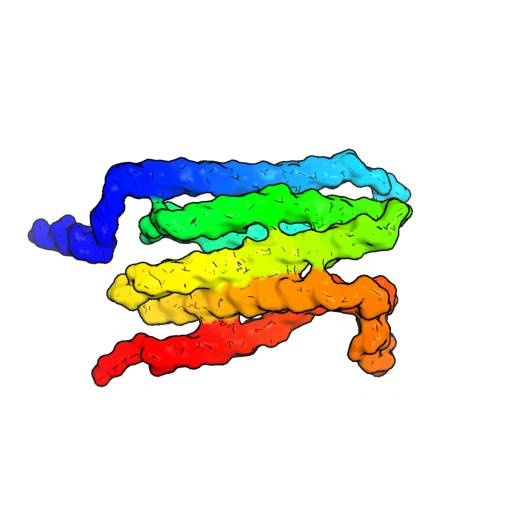02 ILE A O 1
ATOM 822 N N . LEU A 1 103 ? -2.925 3.713 -7.450 1.00 90.44 103 LEU A N 1
ATOM 823 C CA . LEU A 1 103 ? -1.901 2.665 -7.491 1.00 90.44 103 LEU A CA 1
ATOM 824 C C . LEU A 1 103 ? -1.810 1.927 -8.849 1.00 90.44 103 LEU A C 1
ATOM 826 O O . LEU A 1 103 ? -0.697 1.757 -9.347 1.00 90.44 103 LEU A O 1
ATOM 830 N N . PRO A 1 104 ? -2.918 1.551 -9.524 1.00 89.50 104 PRO A N 1
ATOM 831 C CA . PRO A 1 104 ? -2.844 0.960 -10.862 1.00 89.50 104 PRO A CA 1
ATOM 832 C C . PRO A 1 104 ? -2.193 1.883 -11.901 1.00 89.50 104 PRO A C 1
ATOM 834 O O . PRO A 1 104 ? -1.473 1.422 -12.786 1.00 89.50 104 PRO A O 1
ATOM 837 N N . VAL A 1 105 ? -2.417 3.198 -11.792 1.00 87.81 105 VAL A N 1
ATOM 838 C CA . VAL A 1 105 ? -1.850 4.196 -12.710 1.00 87.81 105 VAL A CA 1
ATOM 839 C C . VAL A 1 105 ? -0.340 4.296 -12.528 1.00 87.81 105 VAL A C 1
ATOM 841 O O . VAL A 1 105 ? 0.385 4.293 -13.522 1.00 87.81 105 VAL A O 1
ATOM 844 N N . SER A 1 106 ? 0.151 4.342 -11.286 1.00 87.06 106 SER A N 1
ATOM 845 C CA . SER A 1 106 ? 1.596 4.416 -11.027 1.00 87.06 106 SER A CA 1
ATOM 846 C C . SER A 1 106 ? 2.328 3.190 -11.579 1.00 87.06 106 SER A C 1
ATOM 848 O O . SER A 1 106 ? 3.355 3.328 -12.243 1.00 87.06 106 SER A O 1
ATOM 850 N N . MET A 1 107 ? 1.742 2.004 -11.419 1.00 82.06 107 MET A N 1
ATOM 851 C CA . MET A 1 107 ? 2.288 0.753 -11.948 1.00 82.06 107 MET A CA 1
ATOM 852 C C . MET A 1 107 ? 2.274 0.704 -13.473 1.00 82.06 107 MET A C 1
ATOM 854 O O . MET A 1 107 ? 3.275 0.335 -14.090 1.00 82.06 107 MET A O 1
ATOM 858 N N . ARG A 1 108 ? 1.181 1.158 -14.097 1.00 85.38 108 ARG A N 1
ATOM 859 C CA . ARG A 1 108 ? 1.105 1.288 -15.556 1.00 85.38 108 ARG A CA 1
ATOM 860 C C . ARG A 1 108 ? 2.185 2.228 -16.089 1.00 85.38 108 ARG A C 1
ATOM 862 O O . ARG A 1 108 ? 2.800 1.914 -17.104 1.00 85.38 108 ARG A O 1
ATOM 869 N N . LEU A 1 109 ? 2.421 3.362 -15.430 1.00 86.00 109 LEU A N 1
ATOM 870 C CA . LEU A 1 109 ? 3.445 4.320 -15.847 1.00 86.00 109 LEU A CA 1
ATOM 871 C C . LEU A 1 109 ? 4.847 3.710 -15.782 1.00 86.00 109 LEU A C 1
ATOM 873 O O . LEU A 1 109 ? 5.582 3.805 -16.763 1.00 86.00 109 LEU A O 1
ATOM 877 N N . ILE A 1 110 ? 5.188 3.029 -14.683 1.00 83.94 110 ILE A N 1
ATOM 878 C CA . ILE A 1 110 ? 6.467 2.317 -14.535 1.00 83.94 110 ILE A CA 1
ATOM 879 C C . ILE A 1 110 ? 6.650 1.317 -15.681 1.00 83.94 110 ILE A C 1
ATOM 881 O O . ILE A 1 110 ? 7.651 1.352 -16.395 1.00 83.94 110 ILE A O 1
ATOM 885 N N . MET A 1 111 ? 5.651 0.468 -15.909 1.00 83.44 111 MET A N 1
ATOM 886 C CA . MET A 1 111 ? 5.677 -0.541 -16.964 1.00 83.44 111 MET A CA 1
ATOM 887 C C . MET A 1 111 ? 5.810 0.077 -18.366 1.00 83.44 111 MET A C 1
ATOM 889 O O . MET A 1 111 ? 6.615 -0.391 -19.169 1.00 83.44 111 MET A O 1
ATOM 893 N N . MET A 1 112 ? 5.074 1.151 -18.666 1.00 83.44 112 MET A N 1
ATOM 894 C CA . MET A 1 112 ? 5.166 1.839 -19.959 1.00 83.44 112 MET A CA 1
ATOM 895 C C . MET A 1 112 ? 6.558 2.418 -20.208 1.00 83.44 112 MET A C 1
ATOM 897 O O . MET A 1 112 ? 7.024 2.360 -21.342 1.00 83.44 112 MET A O 1
ATOM 901 N N . GLN A 1 113 ? 7.251 2.911 -19.177 1.00 82.12 113 GLN A N 1
ATOM 902 C CA . GLN A 1 113 ? 8.633 3.372 -19.337 1.00 82.12 113 GLN A CA 1
ATOM 903 C C . GLN A 1 113 ? 9.614 2.231 -19.622 1.00 82.12 113 GLN A C 1
ATOM 905 O O . GLN A 1 113 ? 10.554 2.438 -20.386 1.00 82.12 113 GLN A O 1
ATOM 910 N N . TYR A 1 114 ? 9.392 1.038 -19.060 1.00 77.12 114 TYR A N 1
ATOM 911 C CA . TYR A 1 114 ? 10.205 -0.141 -19.379 1.00 77.12 114 TYR A CA 1
ATOM 912 C C . TYR A 1 114 ? 9.963 -0.650 -20.808 1.00 77.12 114 TYR A C 1
ATOM 914 O O . TYR A 1 114 ? 10.907 -1.057 -21.477 1.00 77.12 114 TYR A O 1
ATOM 922 N N . LEU A 1 115 ? 8.720 -0.594 -21.299 1.00 76.38 115 LEU A N 1
ATOM 923 C CA . LEU A 1 115 ? 8.368 -1.047 -22.653 1.00 76.38 115 LEU A CA 1
ATOM 924 C C . LEU A 1 115 ? 8.717 -0.021 -23.740 1.00 76.38 115 LEU A C 1
ATOM 926 O O . LEU A 1 115 ? 9.077 -0.376 -24.865 1.00 76.38 115 LEU A O 1
ATOM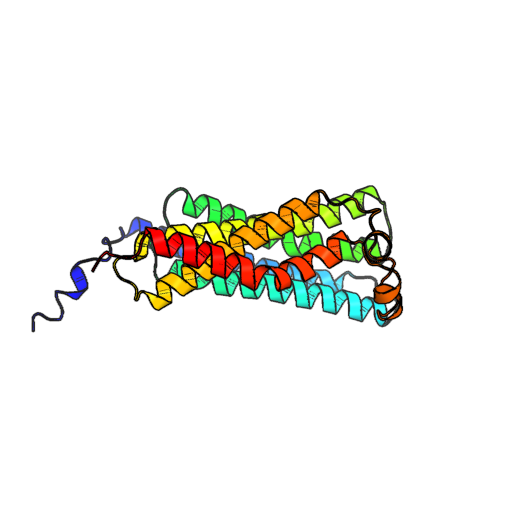 930 N N . LYS A 1 116 ? 8.576 1.268 -23.428 1.00 75.75 116 LYS A N 1
ATOM 931 C CA . LYS A 1 116 ? 8.854 2.383 -24.330 1.00 75.75 116 LYS A CA 1
ATOM 932 C C . LYS A 1 116 ? 9.366 3.562 -23.512 1.00 75.75 116 LYS A C 1
ATOM 934 O O . LYS A 1 116 ? 8.591 4.384 -23.029 1.00 75.75 116 LYS A O 1
ATOM 939 N N . GLN A 1 117 ? 10.685 3.659 -23.394 1.00 70.94 117 GLN A N 1
ATOM 940 C CA . GLN A 1 117 ? 11.324 4.753 -22.675 1.00 70.94 117 GLN A CA 1
ATOM 941 C C . GLN A 1 117 ? 10.952 6.087 -23.336 1.00 70.94 117 GLN A C 1
ATOM 943 O O . GLN A 1 117 ? 11.291 6.335 -24.493 1.00 70.94 117 GLN A O 1
ATOM 948 N N . THR A 1 118 ? 10.191 6.921 -22.624 1.00 69.50 118 THR A N 1
ATOM 949 C CA . THR A 1 118 ? 9.729 8.221 -23.149 1.00 69.50 118 THR A CA 1
ATOM 950 C C . THR A 1 118 ? 10.578 9.364 -22.614 1.00 69.50 118 THR A C 1
ATOM 952 O O . THR A 1 118 ? 11.061 10.172 -23.401 1.00 69.50 118 THR A O 1
ATOM 955 N N . SER A 1 119 ? 10.809 9.425 -21.298 1.00 82.38 119 SER A N 1
ATOM 956 C CA . SER A 1 119 ? 11.761 10.362 -20.697 1.00 82.38 119 SER A CA 1
ATOM 957 C C . SER A 1 119 ? 12.225 9.902 -19.313 1.00 82.38 119 SER A C 1
ATOM 959 O O . SER A 1 119 ? 11.477 9.262 -18.570 1.00 82.38 119 SER A O 1
ATOM 961 N N . LEU A 1 120 ? 13.460 10.267 -18.949 1.00 81.44 120 LEU A N 1
ATOM 962 C CA . LEU A 1 120 ? 14.027 9.978 -17.627 1.00 81.44 120 LEU A CA 1
ATOM 963 C C . LEU A 1 120 ? 13.208 10.639 -16.506 1.00 81.44 120 LEU A C 1
ATOM 965 O O . LEU A 1 120 ? 12.929 10.000 -15.499 1.00 81.44 120 LEU A O 1
ATOM 969 N N . ALA A 1 121 ? 12.750 11.876 -16.718 1.00 85.06 121 ALA A N 1
ATOM 970 C CA . ALA A 1 121 ? 11.949 12.615 -15.742 1.00 85.06 121 ALA A CA 1
ATOM 971 C C . ALA A 1 121 ? 10.594 11.942 -15.454 1.00 85.06 121 ALA A C 1
ATOM 973 O O . ALA A 1 121 ? 10.156 11.890 -14.306 1.00 85.06 121 ALA A O 1
ATOM 974 N N . ILE A 1 122 ? 9.929 11.388 -16.479 1.00 82.94 122 ILE A N 1
ATOM 975 C CA . ILE A 1 122 ? 8.671 10.652 -16.281 1.00 82.94 122 ILE A CA 1
ATOM 976 C C . ILE A 1 122 ? 8.942 9.326 -15.563 1.00 82.94 122 ILE A C 1
ATOM 978 O O . ILE A 1 122 ? 8.173 8.952 -14.677 1.00 82.94 122 ILE A O 1
ATOM 982 N N . LEU A 1 123 ? 10.028 8.624 -15.903 1.00 82.62 123 LEU A N 1
ATOM 983 C CA . LEU A 1 123 ? 10.431 7.399 -15.208 1.00 82.62 123 LEU A CA 1
ATOM 984 C C . LEU A 1 123 ? 10.714 7.656 -13.726 1.00 82.62 123 LEU A C 1
ATOM 986 O O . LEU A 1 123 ? 10.195 6.933 -12.878 1.00 82.62 123 LEU A O 1
ATOM 990 N N . GLU A 1 124 ? 11.468 8.704 -13.410 1.00 84.44 124 GLU A N 1
ATOM 991 C CA . GLU A 1 124 ? 11.772 9.090 -12.036 1.00 84.44 124 GLU A CA 1
ATOM 992 C C . GLU A 1 124 ? 10.499 9.423 -11.249 1.00 84.44 124 GLU A C 1
ATOM 994 O O . GLU A 1 124 ? 10.261 8.832 -10.194 1.00 84.44 124 GLU A O 1
ATOM 999 N N . ALA A 1 125 ? 9.628 10.278 -11.796 1.00 86.19 125 ALA A N 1
ATOM 1000 C CA . ALA A 1 125 ? 8.354 10.619 -11.166 1.00 86.19 125 ALA A CA 1
ATOM 1001 C C . ALA A 1 125 ? 7.470 9.379 -10.938 1.00 86.19 125 ALA A C 1
ATOM 1003 O O . ALA A 1 125 ? 6.853 9.235 -9.883 1.00 86.19 125 ALA A O 1
ATOM 1004 N N . SER A 1 126 ? 7.448 8.444 -11.892 1.00 85.06 126 SER A N 1
ATOM 1005 C CA . SER A 1 126 ? 6.678 7.196 -11.783 1.00 85.06 126 SER A CA 1
ATOM 1006 C C . SER A 1 126 ? 7.230 6.279 -10.687 1.00 85.06 126 SER A C 1
ATOM 1008 O O . SER A 1 126 ? 6.471 5.733 -9.884 1.00 85.06 126 SER A O 1
ATOM 1010 N N . LEU A 1 127 ? 8.559 6.162 -10.601 1.00 85.62 127 LEU A N 1
ATOM 1011 C CA . LEU A 1 127 ? 9.261 5.392 -9.571 1.00 85.62 127 LEU A CA 1
ATOM 1012 C C . LEU A 1 127 ? 9.245 6.061 -8.187 1.00 85.62 127 LEU A C 1
ATOM 1014 O O . LEU A 1 127 ? 9.577 5.405 -7.202 1.00 85.62 127 LEU A O 1
ATOM 1018 N N . MET A 1 128 ? 8.868 7.337 -8.089 1.00 90.00 128 MET A N 1
ATOM 1019 C CA . MET A 1 128 ? 8.559 8.015 -6.824 1.00 90.00 128 MET A CA 1
ATOM 1020 C C . MET A 1 128 ? 7.088 7.852 -6.431 1.00 90.00 128 MET A C 1
ATOM 1022 O O . MET A 1 128 ? 6.782 7.674 -5.252 1.00 90.00 128 MET A O 1
ATOM 1026 N N . LEU A 1 129 ? 6.174 7.877 -7.404 1.00 91.19 129 LEU A N 1
ATOM 1027 C CA . LEU A 1 129 ? 4.737 7.807 -7.150 1.00 91.19 129 LEU A CA 1
ATOM 1028 C C . LEU A 1 129 ? 4.327 6.471 -6.523 1.00 91.19 129 LEU A C 1
ATOM 1030 O O . LEU A 1 129 ? 3.571 6.464 -5.557 1.00 91.19 129 LEU A O 1
ATOM 1034 N N . TYR A 1 130 ? 4.843 5.347 -7.029 1.00 89.25 130 TYR A N 1
ATOM 1035 C CA . TYR A 1 130 ? 4.530 4.028 -6.471 1.00 89.25 130 TYR A CA 1
ATOM 1036 C C . TYR A 1 130 ? 4.887 3.892 -4.976 1.00 89.25 130 TYR A C 1
ATOM 1038 O O . TYR A 1 130 ? 3.984 3.617 -4.179 1.00 89.25 130 TYR A O 1
ATOM 1046 N N . PRO A 1 131 ? 6.145 4.116 -4.543 1.00 89.88 131 PRO A N 1
ATOM 1047 C CA . PRO A 1 131 ? 6.475 4.041 -3.126 1.00 89.88 131 PRO A CA 1
ATOM 1048 C C . PRO A 1 131 ? 5.751 5.109 -2.307 1.00 89.88 131 PRO A C 1
ATOM 1050 O O . PRO A 1 131 ? 5.413 4.839 -1.164 1.00 89.88 131 PRO A O 1
ATOM 1053 N N . LEU A 1 132 ? 5.430 6.280 -2.863 1.00 93.62 132 LEU A N 1
ATOM 1054 C CA . LEU A 1 132 ? 4.608 7.262 -2.156 1.00 93.62 132 LEU A CA 1
ATOM 1055 C C . LEU A 1 132 ? 3.193 6.728 -1.870 1.00 93.62 132 LEU A C 1
ATOM 1057 O O . LEU A 1 132 ? 2.713 6.853 -0.744 1.00 93.62 132 LEU A O 1
ATOM 1061 N N . CYS A 1 133 ? 2.544 6.085 -2.848 1.00 93.19 133 CYS A N 1
ATOM 1062 C CA . CYS A 1 133 ? 1.254 5.424 -2.634 1.00 93.19 133 CYS A CA 1
ATOM 1063 C C . CYS A 1 133 ? 1.362 4.362 -1.539 1.00 93.19 133 CYS A C 1
ATOM 1065 O O . CYS A 1 133 ? 0.582 4.370 -0.586 1.00 93.19 133 CYS A O 1
ATOM 1067 N N . MET A 1 134 ? 2.361 3.485 -1.646 1.00 91.38 134 MET A N 1
ATOM 1068 C CA . MET A 1 134 ? 2.587 2.420 -0.671 1.00 91.38 134 MET A CA 1
ATOM 1069 C C . MET A 1 134 ? 2.869 2.968 0.726 1.00 91.38 134 MET A C 1
ATOM 1071 O O . MET A 1 134 ? 2.339 2.443 1.705 1.00 91.38 134 MET A O 1
ATOM 1075 N N . ALA A 1 135 ? 3.649 4.043 0.824 1.00 93.19 135 ALA A N 1
ATOM 1076 C CA . ALA A 1 135 ? 3.945 4.723 2.072 1.00 93.19 135 ALA A CA 1
ATOM 1077 C C . ALA A 1 135 ? 2.674 5.203 2.765 1.00 93.19 135 ALA A C 1
ATOM 1079 O O . ALA A 1 135 ? 2.437 4.850 3.918 1.00 93.19 135 ALA A O 1
ATOM 1080 N N . VAL A 1 136 ? 1.840 5.968 2.055 1.00 94.44 136 VAL A N 1
ATOM 1081 C CA . VAL A 1 136 ? 0.616 6.533 2.631 1.00 94.44 136 VAL A CA 1
ATOM 1082 C C . VAL A 1 136 ? -0.366 5.434 3.022 1.00 94.44 136 VAL A C 1
ATOM 1084 O O . VAL A 1 136 ? -0.899 5.470 4.129 1.00 94.44 136 VAL A O 1
ATOM 1087 N N . ILE A 1 137 ? -0.561 4.425 2.166 1.00 92.94 137 ILE A N 1
ATOM 1088 C CA . ILE A 1 137 ? -1.430 3.281 2.471 1.00 92.94 137 ILE A CA 1
ATOM 1089 C C . ILE A 1 137 ? -0.938 2.576 3.740 1.00 92.94 137 ILE A C 1
ATOM 1091 O O . ILE A 1 137 ? -1.705 2.414 4.686 1.00 92.94 137 ILE A O 1
ATOM 1095 N N . SER A 1 138 ? 0.347 2.219 3.803 1.00 91.94 138 SER A N 1
ATOM 1096 C CA . SER A 1 138 ? 0.919 1.452 4.920 1.00 91.94 138 SER A CA 1
ATOM 1097 C C . SER A 1 138 ? 0.916 2.252 6.229 1.00 91.94 138 SER A C 1
ATOM 1099 O O . SER A 1 138 ? 0.548 1.731 7.282 1.00 91.94 138 SER A O 1
ATOM 1101 N N . MET A 1 139 ? 1.248 3.547 6.171 1.00 93.56 139 MET A N 1
ATOM 1102 C CA . MET A 1 139 ? 1.164 4.439 7.330 1.00 93.56 139 MET A CA 1
ATOM 1103 C C . MET A 1 139 ? -0.266 4.560 7.847 1.00 93.56 139 MET A C 1
ATOM 1105 O O . MET A 1 139 ? -0.482 4.438 9.053 1.00 93.56 139 MET A O 1
ATOM 1109 N N . ASN A 1 140 ? -1.245 4.747 6.958 1.00 93.12 140 ASN A N 1
ATOM 1110 C CA . ASN A 1 140 ? -2.645 4.847 7.358 1.00 93.12 140 ASN A CA 1
ATOM 1111 C C . ASN A 1 140 ? -3.163 3.528 7.949 1.00 93.12 140 ASN A C 1
ATOM 1113 O O . ASN A 1 140 ? -3.881 3.572 8.943 1.00 93.12 140 ASN A O 1
ATOM 1117 N N . MET A 1 141 ? -2.748 2.365 7.429 1.00 90.19 141 MET A N 1
ATOM 1118 C CA . MET A 1 141 ? -3.049 1.066 8.057 1.00 90.19 141 MET A CA 1
ATOM 1119 C C . MET A 1 141 ? -2.487 0.974 9.481 1.00 90.19 141 MET A C 1
ATOM 1121 O O . MET A 1 141 ? -3.174 0.511 10.395 1.00 90.19 141 MET A O 1
ATOM 1125 N N . GLY A 1 142 ? -1.274 1.491 9.701 1.00 90.25 142 GLY A N 1
ATOM 1126 C CA . GLY A 1 142 ? -0.706 1.640 11.041 1.00 90.25 142 GLY A CA 1
ATOM 1127 C C . GLY A 1 142 ? -1.555 2.546 11.937 1.00 90.25 142 GLY A C 1
ATOM 1128 O O . GLY A 1 142 ? -1.891 2.172 13.060 1.00 90.25 142 GLY A O 1
ATOM 1129 N N . VAL A 1 143 ? -1.981 3.706 11.424 1.00 90.12 143 VAL A N 1
ATOM 1130 C CA . VAL A 1 143 ? -2.870 4.637 12.141 1.00 90.12 143 VAL A CA 1
ATOM 1131 C C . VAL A 1 143 ? -4.196 3.971 12.515 1.00 90.12 143 VAL A C 1
ATOM 1133 O O . VAL A 1 143 ? -4.623 4.110 13.661 1.00 90.12 143 VAL A O 1
ATOM 1136 N N . PHE A 1 144 ? -4.828 3.218 11.608 1.00 88.50 144 PHE A N 1
ATOM 1137 C CA . PHE A 1 144 ? -6.066 2.488 11.903 1.00 88.50 144 PHE A CA 1
ATOM 1138 C C . PHE A 1 144 ? -5.855 1.433 12.984 1.00 88.50 144 PHE A C 1
ATOM 1140 O O . PHE A 1 144 ? -6.619 1.390 13.948 1.00 88.50 144 PHE A O 1
ATOM 1147 N N . SER A 1 145 ? -4.775 0.660 12.890 1.00 87.75 145 SER A N 1
ATOM 1148 C CA . SER A 1 145 ? -4.419 -0.355 13.887 1.00 87.75 145 SER A CA 1
ATOM 1149 C C . SER A 1 145 ? -4.181 0.264 15.270 1.00 87.75 145 SER A C 1
ATOM 1151 O O . SER A 1 145 ? -4.664 -0.252 16.278 1.00 87.75 145 SER A O 1
ATOM 1153 N N . PHE A 1 146 ? -3.516 1.423 15.351 1.00 86.75 146 PHE A N 1
ATOM 1154 C CA . PHE A 1 146 ? -3.319 2.143 16.615 1.00 86.75 146 PHE A CA 1
ATOM 1155 C C . PHE A 1 146 ? -4.607 2.767 17.160 1.00 86.75 146 PHE A C 1
ATOM 1157 O O . PHE A 1 146 ? -4.860 2.707 18.369 1.00 86.75 146 PHE A O 1
ATOM 1164 N N . ALA A 1 147 ? -5.422 3.370 16.292 1.00 85.31 147 ALA A N 1
ATOM 1165 C CA . ALA A 1 147 ? -6.704 3.959 16.668 1.00 85.31 147 ALA A CA 1
ATOM 1166 C C . ALA A 1 147 ? -7.648 2.889 17.229 1.00 85.31 147 ALA A C 1
ATOM 1168 O O . ALA A 1 147 ? -8.223 3.075 18.304 1.00 85.31 147 ALA A O 1
ATOM 1169 N N . PHE A 1 148 ? -7.715 1.739 16.562 1.00 82.00 148 PHE A N 1
ATOM 1170 C CA . PHE A 1 148 ? -8.431 0.563 17.032 1.00 82.00 148 PHE A CA 1
ATOM 1171 C C . PHE A 1 148 ? -7.869 0.071 18.353 1.00 82.00 148 PHE A C 1
ATOM 1173 O O . PHE A 1 148 ? -8.622 -0.085 19.310 1.00 82.00 148 PHE A O 1
ATOM 1180 N N . SER A 1 149 ? -6.552 -0.149 18.441 1.00 82.56 149 SER A N 1
ATOM 1181 C CA . SER A 1 149 ? -5.924 -0.668 19.663 1.00 82.56 149 SER A CA 1
ATOM 1182 C C . SER A 1 149 ? -6.310 0.187 20.864 1.00 82.56 149 SER A C 1
ATOM 1184 O O . SER A 1 149 ? -6.569 -0.323 21.946 1.00 82.56 149 SER A O 1
ATOM 1186 N N . LYS A 1 150 ? -6.401 1.508 20.671 1.00 82.75 150 LYS A N 1
ATOM 1187 C CA . LYS A 1 150 ? -6.844 2.454 21.696 1.00 82.75 150 LYS A CA 1
ATOM 1188 C C . LYS A 1 150 ? -8.333 2.324 22.042 1.00 82.75 150 LYS A C 1
ATOM 1190 O O . LYS A 1 150 ? -8.675 2.509 23.208 1.00 82.75 150 LYS A O 1
ATOM 1195 N N . GLN A 1 151 ? -9.208 2.057 21.075 1.00 78.81 151 GLN A N 1
ATOM 1196 C CA . GLN A 1 151 ? -10.650 1.908 21.300 1.00 78.81 151 GLN A CA 1
ATOM 1197 C C . GLN A 1 151 ? -10.998 0.583 21.991 1.00 78.81 151 GLN A C 1
ATOM 1199 O O . GLN A 1 151 ? -11.853 0.565 22.875 1.00 78.81 151 GLN A O 1
ATOM 1204 N N . SER A 1 152 ? -10.299 -0.492 21.636 1.00 74.50 152 SER A N 1
ATOM 1205 C CA . SER A 1 152 ? -10.688 -1.867 21.970 1.00 74.50 152 SER A CA 1
ATOM 1206 C C . SER A 1 152 ? -9.863 -2.498 23.093 1.00 74.50 152 SER A C 1
ATOM 1208 O O . SER A 1 152 ? -10.079 -3.650 23.461 1.00 74.50 152 SER A O 1
ATOM 1210 N N . TRP A 1 153 ? -8.924 -1.745 23.676 1.00 72.62 153 TRP A N 1
ATOM 1211 C CA . TRP A 1 153 ? -7.947 -2.277 24.634 1.00 72.62 153 TRP A CA 1
ATOM 1212 C C . TRP A 1 153 ? -8.549 -2.947 25.876 1.00 72.62 153 TRP A C 1
ATOM 1214 O O . TRP A 1 153 ? -7.891 -3.773 26.495 1.00 72.62 153 TRP A O 1
ATOM 1224 N N . LYS A 1 154 ? -9.766 -2.560 26.281 1.00 74.69 154 LYS A N 1
ATOM 1225 C CA . LYS A 1 154 ? -10.435 -3.108 27.476 1.00 74.69 154 LYS A CA 1
ATOM 1226 C C . LYS A 1 154 ? -11.267 -4.352 27.192 1.00 74.69 154 LYS A C 1
ATOM 1228 O O . LYS A 1 154 ? -11.726 -4.980 28.139 1.00 74.69 154 LYS A O 1
ATOM 1233 N N . THR A 1 155 ? -11.562 -4.622 25.926 1.00 75.06 155 THR A N 1
ATOM 1234 C CA . THR A 1 155 ? -12.602 -5.577 25.521 1.00 75.06 155 THR A CA 1
ATOM 1235 C C . THR A 1 155 ? -12.045 -6.760 24.747 1.00 75.06 155 THR A C 1
ATOM 1237 O O . THR A 1 155 ? -12.687 -7.801 24.715 1.00 75.06 155 THR A O 1
ATOM 1240 N N . ILE A 1 156 ? -10.873 -6.608 24.132 1.00 76.81 156 ILE A N 1
ATOM 1241 C CA . ILE A 1 156 ? -10.250 -7.636 23.297 1.00 76.81 156 ILE A CA 1
ATOM 1242 C C . ILE A 1 156 ? -9.222 -8.434 24.118 1.00 76.81 156 ILE A C 1
ATOM 1244 O O . ILE A 1 156 ? -8.529 -7.834 24.950 1.00 76.81 156 ILE A O 1
ATOM 1248 N N . PRO A 1 157 ? -9.105 -9.761 23.902 1.00 81.94 157 PRO A N 1
ATOM 1249 C CA . PRO A 1 157 ? -8.038 -10.573 24.476 1.00 81.94 157 PRO A CA 1
ATOM 1250 C C . PRO A 1 157 ? -6.652 -9.967 24.239 1.00 81.94 157 PRO A C 1
ATOM 1252 O O . PRO A 1 157 ? -6.379 -9.359 23.204 1.00 81.94 157 PRO A O 1
ATOM 1255 N N . TRP A 1 158 ? -5.750 -10.138 25.206 1.00 79.00 158 TRP A N 1
ATOM 1256 C CA . TRP A 1 158 ? -4.428 -9.515 25.133 1.00 79.00 158 TRP A CA 1
ATOM 1257 C C . TRP A 1 158 ? -3.642 -9.962 23.898 1.00 79.00 158 TRP A C 1
ATOM 1259 O O . TRP A 1 158 ? -3.027 -9.125 23.245 1.00 79.00 158 TRP A O 1
ATOM 1269 N N . ASP A 1 159 ? -3.714 -11.244 23.541 1.00 81.12 159 ASP A N 1
ATOM 1270 C CA . ASP A 1 159 ? -2.988 -11.798 22.397 1.00 81.12 159 ASP A CA 1
ATOM 1271 C C . ASP A 1 159 ? -3.439 -11.157 21.074 1.00 81.12 159 ASP A C 1
ATOM 1273 O O . ASP A 1 159 ? -2.596 -10.688 20.306 1.00 81.12 159 ASP A O 1
ATOM 1277 N N . ASP A 1 160 ? -4.746 -10.994 20.865 1.00 79.50 160 ASP A N 1
ATOM 1278 C CA . ASP A 1 160 ? -5.304 -10.312 19.689 1.00 79.50 160 ASP A CA 1
ATOM 1279 C C . ASP A 1 160 ? -4.890 -8.832 19.643 1.00 79.50 160 ASP A C 1
ATOM 1281 O O . ASP A 1 160 ? -4.534 -8.299 18.589 1.00 79.50 160 ASP A O 1
ATOM 1285 N N . LEU A 1 161 ? -4.859 -8.163 20.803 1.00 80.50 161 LEU A N 1
ATOM 1286 C CA . LEU A 1 161 ? -4.369 -6.789 20.910 1.00 80.50 161 LEU A CA 1
ATOM 1287 C C . LEU A 1 161 ? -2.873 -6.694 20.571 1.00 80.50 161 LEU A C 1
ATOM 1289 O O . LEU A 1 161 ? -2.458 -5.748 19.900 1.00 80.50 161 LEU A O 1
ATOM 1293 N N . THR A 1 162 ? -2.055 -7.653 21.022 1.00 82.06 162 THR A N 1
ATOM 1294 C CA . THR A 1 162 ? -0.623 -7.686 20.692 1.00 82.06 162 THR A CA 1
ATOM 1295 C C . THR A 1 162 ? -0.389 -7.922 19.207 1.00 82.06 162 THR A C 1
ATOM 1297 O O . THR A 1 162 ? 0.464 -7.255 18.621 1.00 82.06 162 THR A O 1
ATOM 1300 N N . HIS A 1 163 ? -1.174 -8.809 18.592 1.00 82.19 163 HIS A N 1
ATOM 1301 C CA . HIS A 1 163 ? -1.106 -9.091 17.166 1.00 82.19 163 HIS A CA 1
ATOM 1302 C C . HIS A 1 163 ? -1.428 -7.838 16.352 1.00 82.19 163 HIS A C 1
ATOM 1304 O O . HIS A 1 163 ? -0.614 -7.404 15.541 1.00 82.19 163 HIS A O 1
ATOM 1310 N N . LEU A 1 164 ? -2.552 -7.184 16.650 1.00 82.38 164 LEU A N 1
ATOM 1311 C CA . LEU A 1 164 ? -2.971 -5.976 15.946 1.00 82.38 164 LEU A CA 1
ATOM 1312 C C . LEU A 1 164 ? -1.990 -4.807 16.138 1.00 82.38 164 LEU A C 1
ATOM 1314 O O . LEU A 1 164 ? -1.712 -4.054 15.205 1.00 82.38 164 LEU A O 1
ATOM 1318 N N . LEU A 1 165 ? -1.428 -4.645 17.341 1.00 84.00 165 LEU A N 1
ATOM 1319 C CA . LEU A 1 165 ? -0.371 -3.659 17.574 1.00 84.00 165 LEU A CA 1
ATOM 1320 C C . LEU A 1 165 ? 0.884 -3.982 16.757 1.00 84.00 165 LEU A C 1
ATOM 1322 O O . LEU A 1 165 ? 1.472 -3.063 16.189 1.00 84.00 165 LEU A O 1
ATOM 1326 N N . SER A 1 166 ? 1.264 -5.259 16.663 1.00 84.25 166 SER A N 1
ATOM 1327 C CA . SER A 1 166 ? 2.400 -5.713 15.854 1.00 84.25 166 SER A CA 1
ATOM 1328 C C . SER A 1 166 ? 2.207 -5.415 14.375 1.00 84.25 166 SER A C 1
ATOM 1330 O O . SER A 1 166 ? 3.086 -4.831 13.740 1.00 84.25 166 SER A O 1
ATOM 1332 N N . GLU A 1 167 ? 1.031 -5.734 13.840 1.00 83.00 167 GLU A N 1
ATOM 1333 C CA . GLU A 1 167 ? 0.659 -5.414 12.462 1.00 83.00 167 GLU A CA 1
ATOM 1334 C C . GLU A 1 167 ? 0.629 -3.904 12.217 1.00 83.00 167 GLU A C 1
ATOM 1336 O O . GLU A 1 167 ? 1.123 -3.430 11.191 1.00 83.00 167 GLU A O 1
ATOM 1341 N N . GLY A 1 168 ? 0.114 -3.131 13.176 1.00 87.69 168 GLY A N 1
ATOM 1342 C CA . GLY A 1 168 ? 0.077 -1.675 13.112 1.00 87.69 168 GLY A CA 1
ATOM 1343 C C . GLY A 1 168 ? 1.466 -1.045 13.075 1.00 87.69 168 GLY A C 1
ATOM 1344 O O . GLY A 1 168 ? 1.750 -0.208 12.215 1.00 87.69 168 GLY A O 1
ATOM 1345 N N . VAL A 1 169 ? 2.358 -1.479 13.969 1.00 87.94 169 VAL A N 1
ATOM 1346 C CA . VAL A 1 169 ? 3.766 -1.064 13.977 1.00 87.94 169 VAL A CA 1
ATOM 1347 C C . VAL A 1 169 ? 4.447 -1.486 12.682 1.00 87.94 169 VAL A C 1
ATOM 1349 O O . VAL A 1 169 ? 5.084 -0.652 12.042 1.00 87.94 169 VAL A O 1
ATOM 1352 N N . GLY A 1 170 ? 4.294 -2.745 12.271 1.00 87.06 170 GLY A N 1
ATOM 1353 C CA . GLY A 1 170 ? 4.868 -3.264 11.032 1.00 87.06 170 GLY A CA 1
ATOM 1354 C C . GLY A 1 170 ? 4.454 -2.425 9.827 1.00 87.06 170 GLY A C 1
ATOM 1355 O O . GLY A 1 170 ? 5.311 -1.940 9.092 1.00 87.06 170 GLY A O 1
ATOM 1356 N N . SER A 1 171 ? 3.156 -2.152 9.687 1.00 88.25 171 SER A N 1
ATOM 1357 C CA . SER A 1 171 ? 2.603 -1.323 8.610 1.00 88.25 171 SER A CA 1
ATOM 1358 C C . SER A 1 171 ? 3.145 0.108 8.646 1.00 88.25 171 SER A C 1
ATOM 1360 O O . SER A 1 171 ? 3.539 0.656 7.616 1.00 88.25 171 SER A O 1
ATOM 1362 N N . PHE A 1 172 ? 3.242 0.712 9.832 1.00 90.31 172 PHE A N 1
ATOM 1363 C CA . PHE A 1 172 ? 3.766 2.068 9.974 1.00 90.31 172 PHE A CA 1
ATOM 1364 C C . PHE A 1 172 ? 5.251 2.161 9.596 1.00 90.31 172 PHE A C 1
ATOM 1366 O O . PHE A 1 172 ? 5.647 3.050 8.841 1.00 90.31 172 PHE A O 1
ATOM 1373 N N . VAL A 1 173 ? 6.074 1.219 10.069 1.00 88.06 173 VAL A N 1
ATOM 1374 C CA . VAL A 1 173 ? 7.508 1.162 9.744 1.00 88.06 173 VAL A CA 1
ATOM 1375 C C . VAL A 1 173 ? 7.715 0.861 8.256 1.00 88.06 173 VAL A C 1
ATOM 1377 O O . VAL A 1 173 ? 8.553 1.502 7.619 1.00 88.06 173 VAL A O 1
ATOM 1380 N N . MET A 1 174 ? 6.910 -0.028 7.665 1.00 86.75 174 MET A N 1
ATOM 1381 C CA . MET A 1 174 ? 6.895 -0.248 6.215 1.00 86.75 174 MET A CA 1
ATOM 1382 C C . MET A 1 174 ? 6.596 1.039 5.450 1.00 86.75 174 MET A C 1
ATOM 1384 O O . MET A 1 174 ? 7.271 1.352 4.469 1.00 86.75 174 MET A O 1
ATOM 1388 N N . GLY A 1 175 ? 5.641 1.831 5.937 1.00 90.88 175 GLY A N 1
ATOM 1389 C CA . GLY A 1 175 ? 5.350 3.147 5.391 1.00 90.88 175 GLY A CA 1
ATOM 1390 C C . GLY A 1 175 ? 6.559 4.087 5.402 1.00 90.88 175 GLY A C 1
ATOM 1391 O O . GLY A 1 175 ? 6.839 4.744 4.399 1.00 90.88 175 GLY A O 1
ATOM 1392 N N . ILE A 1 176 ? 7.329 4.106 6.496 1.00 90.44 176 ILE A N 1
ATOM 1393 C CA . ILE A 1 176 ? 8.572 4.891 6.601 1.00 90.44 176 ILE A CA 1
ATOM 1394 C C . ILE A 1 176 ? 9.616 4.415 5.585 1.00 90.44 176 ILE A C 1
ATOM 1396 O O . ILE A 1 176 ? 10.245 5.245 4.933 1.00 90.44 176 ILE A O 1
ATOM 1400 N N . ILE A 1 177 ? 9.795 3.103 5.408 1.00 88.56 177 ILE A N 1
ATOM 1401 C CA . ILE A 1 177 ? 10.725 2.563 4.404 1.00 88.56 177 ILE A CA 1
ATOM 1402 C C . ILE A 1 177 ? 10.349 3.021 3.002 1.00 88.56 177 ILE A C 1
ATOM 1404 O O . ILE A 1 177 ? 11.214 3.477 2.250 1.00 88.56 177 ILE A O 1
ATOM 1408 N N . PHE A 1 178 ? 9.067 2.936 2.654 1.00 90.44 178 PHE A N 1
ATOM 1409 C CA . PHE A 1 178 ? 8.604 3.416 1.364 1.00 90.44 178 PHE A CA 1
ATOM 1410 C C . PHE A 1 178 ? 8.857 4.920 1.201 1.00 90.44 178 PHE A C 1
ATOM 1412 O O . PHE A 1 178 ? 9.362 5.316 0.152 1.00 90.44 178 PHE A O 1
ATOM 1419 N N . LEU A 1 179 ? 8.645 5.744 2.234 1.00 92.44 179 LEU A N 1
ATOM 1420 C CA . LEU A 1 179 ? 9.014 7.166 2.185 1.00 92.44 179 LEU A CA 1
ATOM 1421 C C . LEU A 1 179 ? 10.514 7.378 1.976 1.00 92.44 179 LEU A C 1
ATOM 1423 O O . LEU A 1 179 ? 10.893 8.160 1.111 1.00 92.44 179 LEU A O 1
ATOM 1427 N N . ILE A 1 180 ? 11.373 6.675 2.717 1.00 90.00 180 ILE A N 1
ATOM 1428 C CA . ILE A 1 180 ? 12.832 6.765 2.545 1.00 90.00 180 ILE A CA 1
ATOM 1429 C C . ILE A 1 180 ? 13.211 6.407 1.104 1.00 90.00 180 ILE A C 1
ATOM 1431 O O . ILE A 1 180 ? 14.039 7.078 0.492 1.00 90.00 180 ILE A O 1
ATOM 1435 N N . SER A 1 181 ? 12.557 5.393 0.534 1.00 88.69 181 SER A N 1
ATOM 1436 C CA . SER A 1 181 ? 12.828 4.935 -0.828 1.00 88.69 181 SER A CA 1
ATOM 1437 C C . SER A 1 181 ? 12.506 5.970 -1.912 1.00 88.69 181 SER A C 1
ATOM 1439 O O . SER A 1 181 ? 13.122 5.935 -2.980 1.00 88.69 181 SER A O 1
ATOM 1441 N N . VAL A 1 182 ? 11.588 6.912 -1.649 1.00 89.12 182 VAL A N 1
ATOM 1442 C CA . VAL A 1 182 ? 11.281 8.020 -2.571 1.00 89.12 182 VAL A CA 1
ATOM 1443 C C . VAL A 1 182 ? 12.547 8.830 -2.848 1.00 89.12 182 VAL A C 1
ATOM 1445 O O . VAL A 1 182 ? 12.825 9.140 -4.005 1.00 89.12 182 VAL A O 1
ATOM 1448 N N . PHE A 1 183 ? 13.347 9.072 -1.808 1.00 89.19 183 PHE A N 1
ATOM 1449 C CA . PHE A 1 183 ? 14.565 9.883 -1.853 1.00 89.19 183 PHE A CA 1
ATOM 1450 C C . PHE A 1 183 ? 15.805 9.129 -2.352 1.00 89.19 183 PHE A C 1
ATOM 1452 O O . PHE A 1 183 ? 16.872 9.729 -2.463 1.00 89.19 183 PHE A O 1
ATOM 1459 N N . ILE A 1 184 ? 15.699 7.830 -2.655 1.00 86.75 184 ILE A N 1
ATOM 1460 C CA . ILE A 1 184 ? 16.813 7.080 -3.245 1.00 86.75 184 ILE A CA 1
ATOM 1461 C C . ILE A 1 184 ? 16.955 7.494 -4.724 1.00 86.75 184 ILE A C 1
ATOM 1463 O O . ILE A 1 184 ? 15.980 7.340 -5.475 1.00 86.75 184 ILE A O 1
ATOM 1467 N N . PRO A 1 185 ? 18.140 7.977 -5.154 1.00 84.25 185 PRO A N 1
ATOM 1468 C CA . PRO A 1 185 ? 18.390 8.373 -6.540 1.00 84.25 185 PRO A CA 1
ATOM 1469 C C . PRO A 1 185 ? 18.180 7.217 -7.521 1.00 84.25 185 PRO A C 1
ATOM 1471 O O . PRO A 1 185 ? 18.406 6.055 -7.175 1.00 84.25 185 PRO A O 1
ATOM 1474 N N . LEU A 1 186 ? 17.751 7.528 -8.745 1.00 78.94 186 LEU A N 1
ATOM 1475 C CA . LEU A 1 186 ? 17.494 6.523 -9.781 1.00 78.94 186 LEU A CA 1
ATOM 1476 C C . LEU A 1 186 ? 18.787 5.858 -10.272 1.00 78.94 186 LEU A C 1
ATOM 1478 O O . LEU A 1 186 ? 18.780 4.6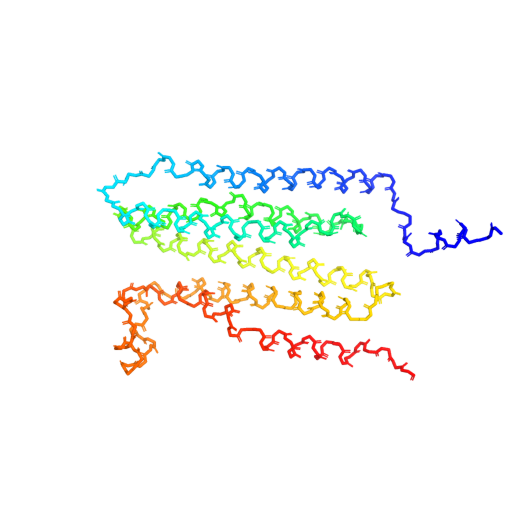85 -10.633 1.00 78.94 186 LEU A O 1
ATOM 1482 N N . GLU A 1 187 ? 19.886 6.606 -10.256 1.00 80.44 187 GLU A N 1
ATOM 1483 C CA . GLU A 1 187 ? 21.198 6.201 -10.759 1.00 80.44 187 GLU A CA 1
ATOM 1484 C C . GLU A 1 187 ? 21.862 5.154 -9.865 1.00 80.44 187 GLU A C 1
ATOM 1486 O O . GLU A 1 187 ? 22.751 4.442 -10.315 1.00 80.44 187 GLU A O 1
ATOM 1491 N N . ARG A 1 188 ? 21.429 5.048 -8.601 1.00 80.88 188 ARG A N 1
ATOM 1492 C CA . ARG A 1 188 ? 21.895 4.010 -7.680 1.00 80.88 188 ARG A CA 1
ATOM 1493 C C . ARG A 1 188 ? 21.342 2.666 -8.132 1.00 80.88 188 ARG A C 1
ATOM 1495 O O . ARG A 1 188 ? 20.159 2.372 -7.947 1.00 80.88 188 ARG A O 1
ATOM 1502 N N . THR A 1 189 ? 22.212 1.831 -8.668 1.00 80.94 189 THR A N 1
ATOM 1503 C CA . THR A 1 189 ? 21.909 0.457 -9.063 1.00 80.94 189 THR A CA 1
ATOM 1504 C C . THR A 1 189 ? 22.268 -0.530 -7.958 1.00 80.94 189 THR A C 1
ATOM 1506 O O . THR A 1 189 ? 22.912 -0.190 -6.962 1.00 80.94 189 THR A O 1
ATOM 1509 N N . LEU A 1 190 ? 21.844 -1.784 -8.117 1.00 72.19 190 LEU A N 1
ATOM 1510 C CA . LEU A 1 190 ? 22.211 -2.847 -7.184 1.00 72.19 190 LEU A CA 1
ATOM 1511 C C . LEU A 1 190 ? 23.735 -3.093 -7.146 1.00 72.19 190 LEU A C 1
ATOM 1513 O O . LEU A 1 190 ? 24.271 -3.433 -6.088 1.00 72.19 190 LEU A O 1
ATOM 1517 N N . ALA A 1 191 ? 24.423 -2.864 -8.272 1.00 73.25 191 ALA A N 1
ATOM 1518 C CA . ALA A 1 191 ? 25.876 -2.978 -8.396 1.00 73.25 191 ALA A CA 1
ATOM 1519 C C . ALA A 1 191 ? 26.638 -1.982 -7.505 1.00 73.25 191 ALA A C 1
ATOM 1521 O O . ALA A 1 191 ? 27.710 -2.303 -6.998 1.00 73.25 191 ALA A O 1
ATOM 1522 N N . ASP A 1 192 ? 26.055 -0.809 -7.249 1.00 75.19 192 ASP A N 1
ATOM 1523 C CA . ASP A 1 192 ? 26.681 0.248 -6.444 1.00 75.19 192 ASP A CA 1
ATOM 1524 C C . ASP A 1 192 ? 26.598 -0.002 -4.932 1.00 75.19 192 ASP A C 1
ATOM 1526 O O . ASP A 1 192 ? 27.202 0.725 -4.139 1.00 75.19 192 ASP A O 1
ATOM 1530 N N . VAL A 1 193 ? 25.782 -0.972 -4.508 1.00 77.25 193 VAL A N 1
ATOM 1531 C CA . VAL A 1 193 ? 25.475 -1.212 -3.090 1.00 77.25 193 VAL A CA 1
ATOM 1532 C C . VAL A 1 193 ? 25.941 -2.586 -2.627 1.00 77.25 193 VAL A C 1
ATOM 1534 O O . VAL A 1 193 ? 26.411 -2.716 -1.495 1.00 77.25 193 VAL A O 1
ATOM 1537 N N . LEU A 1 194 ? 25.816 -3.617 -3.466 1.00 76.56 194 LEU A N 1
ATOM 1538 C CA . LEU A 1 194 ? 26.245 -4.961 -3.098 1.00 76.56 194 LEU A CA 1
ATOM 1539 C C . LEU A 1 194 ? 27.729 -5.185 -3.421 1.00 76.56 194 LEU A C 1
ATOM 1541 O O . LEU A 1 194 ? 28.212 -4.766 -4.468 1.00 76.56 194 LEU A O 1
ATOM 1545 N N . PRO A 1 195 ? 28.470 -5.895 -2.557 1.00 77.94 195 PRO A N 1
ATOM 1546 C CA . PRO A 1 195 ? 29.826 -6.303 -2.883 1.00 77.94 195 PRO A CA 1
ATOM 1547 C C . PRO A 1 195 ? 29.824 -7.355 -4.012 1.00 77.94 195 PRO A C 1
ATOM 1549 O O . PRO A 1 195 ? 28.916 -8.185 -4.127 1.00 77.94 195 PRO A O 1
ATOM 1552 N N . PHE A 1 196 ? 30.866 -7.336 -4.850 1.00 71.94 196 PHE A N 1
ATOM 1553 C CA . PHE A 1 196 ? 30.988 -8.149 -6.075 1.00 71.94 196 PHE A CA 1
ATOM 1554 C C . PHE A 1 196 ? 30.808 -9.668 -5.853 1.00 71.94 196 PHE A C 1
ATOM 1556 O O . PHE A 1 196 ? 30.286 -10.400 -6.698 1.00 71.94 196 PHE A O 1
ATOM 1563 N N . ASN A 1 197 ? 31.192 -10.155 -4.672 1.00 78.31 197 ASN A N 1
ATOM 1564 C CA . ASN A 1 197 ? 31.035 -11.551 -4.255 1.00 78.31 197 ASN A CA 1
ATOM 1565 C C . ASN A 1 197 ? 29.567 -11.997 -4.084 1.00 78.31 197 ASN A C 1
ATOM 1567 O O . ASN A 1 197 ? 29.294 -13.199 -4.104 1.00 78.31 197 ASN A O 1
ATOM 1571 N N . VAL A 1 198 ? 28.636 -11.057 -3.900 1.00 73.81 198 VAL A N 1
ATOM 1572 C CA . VAL A 1 198 ? 27.189 -11.308 -3.840 1.00 73.81 198 VAL A CA 1
ATOM 1573 C C . VAL A 1 198 ? 26.559 -11.125 -5.220 1.00 73.81 198 VAL A C 1
ATOM 1575 O O . VAL A 1 198 ? 25.758 -11.963 -5.626 1.00 73.81 198 VAL A O 1
ATOM 1578 N N . LEU A 1 199 ? 26.968 -10.092 -5.968 1.00 68.62 199 LEU A N 1
ATOM 1579 C CA . LEU A 1 199 ? 26.481 -9.826 -7.330 1.00 68.62 199 LEU A CA 1
ATOM 1580 C C . LEU A 1 199 ? 26.703 -10.998 -8.287 1.00 68.62 199 LEU A C 1
ATOM 1582 O O . LEU A 1 199 ? 25.775 -11.391 -8.980 1.00 68.62 199 LEU A O 1
ATOM 1586 N N . SER A 1 200 ? 27.885 -11.621 -8.254 1.00 73.62 200 SER A N 1
ATOM 1587 C CA . SER A 1 200 ? 28.214 -12.760 -9.131 1.00 73.62 200 SER A CA 1
ATOM 1588 C C . SER A 1 200 ? 27.351 -14.012 -8.908 1.00 73.62 200 SER A C 1
ATOM 1590 O O . SER A 1 200 ? 27.394 -14.938 -9.715 1.00 73.62 200 SER A O 1
ATOM 1592 N N . LYS A 1 201 ? 26.566 -14.056 -7.822 1.00 79.50 201 LYS A N 1
ATOM 1593 C CA . LYS A 1 201 ? 25.633 -15.150 -7.507 1.00 79.50 201 LYS A CA 1
ATOM 1594 C C . LYS A 1 201 ? 24.189 -14.842 -7.896 1.00 79.50 201 LYS A C 1
ATOM 1596 O O . LYS A 1 201 ? 23.342 -15.727 -7.793 1.00 79.50 201 LYS A O 1
ATOM 1601 N N . LEU A 1 202 ? 23.893 -13.604 -8.285 1.00 68.19 202 LEU A N 1
ATOM 1602 C CA . LEU A 1 202 ? 22.562 -13.192 -8.703 1.00 68.19 202 LEU A CA 1
ATOM 1603 C C . LEU A 1 202 ? 22.415 -13.363 -10.225 1.00 68.19 202 LEU A C 1
ATOM 1605 O O . LEU A 1 202 ? 23.399 -13.250 -10.956 1.00 68.19 202 LEU A O 1
ATOM 1609 N N . PRO A 1 203 ? 21.195 -13.625 -10.731 1.00 68.81 203 PRO A N 1
ATOM 1610 C CA . PRO A 1 203 ? 20.910 -13.467 -12.158 1.00 68.81 203 PRO A CA 1
ATOM 1611 C C . PRO A 1 203 ? 21.252 -12.033 -12.608 1.00 68.81 203 PRO A C 1
ATOM 1613 O O . PRO A 1 203 ? 21.382 -11.162 -11.752 1.00 68.81 203 PRO A O 1
ATOM 1616 N N . PRO A 1 204 ? 21.389 -11.744 -13.914 1.00 66.31 204 PRO A N 1
ATOM 1617 C CA . PRO A 1 204 ? 21.779 -10.420 -14.412 1.00 66.31 204 PRO A CA 1
ATOM 1618 C C . PRO A 1 204 ? 20.706 -9.353 -14.115 1.00 66.31 204 PRO A C 1
ATOM 1620 O O . PRO A 1 204 ? 19.881 -9.000 -14.957 1.00 66.31 204 PRO A O 1
ATOM 1623 N N . VAL A 1 205 ? 20.723 -8.849 -12.880 1.00 65.62 205 VAL A N 1
ATOM 1624 C CA . VAL A 1 205 ? 19.823 -7.833 -12.311 1.00 65.62 205 VAL A CA 1
ATOM 1625 C C . VAL A 1 205 ? 20.577 -6.554 -11.941 1.00 65.62 205 VAL A C 1
ATOM 1627 O O . VAL A 1 205 ? 20.060 -5.700 -11.227 1.00 65.62 205 VAL A O 1
ATOM 1630 N N . GLU A 1 206 ? 21.810 -6.412 -12.427 1.00 64.50 206 GLU A N 1
ATOM 1631 C CA . GLU A 1 206 ? 22.723 -5.310 -12.093 1.00 64.50 206 GLU A CA 1
ATOM 1632 C C . GLU A 1 206 ? 22.157 -3.938 -12.485 1.00 64.50 206 GLU A C 1
ATOM 1634 O O . GLU A 1 206 ? 22.440 -2.943 -11.831 1.00 64.50 206 GLU A O 1
ATOM 1639 N N . TRP A 1 207 ? 21.298 -3.901 -13.507 1.00 68.56 207 TRP A N 1
ATOM 1640 C CA . TRP A 1 207 ? 20.636 -2.702 -14.024 1.00 68.56 207 TRP A CA 1
ATOM 1641 C C . TRP A 1 207 ? 19.347 -2.328 -13.273 1.00 68.56 207 TRP A C 1
ATOM 1643 O O . TRP A 1 207 ? 18.745 -1.296 -13.573 1.00 68.56 207 TRP A O 1
ATOM 1653 N N . ILE A 1 208 ? 18.889 -3.145 -12.316 1.00 74.56 208 ILE A N 1
ATOM 1654 C CA . ILE A 1 208 ? 17.683 -2.832 -11.545 1.00 74.56 208 ILE A CA 1
ATOM 1655 C C . ILE A 1 208 ? 17.998 -1.673 -10.586 1.00 74.56 208 ILE A C 1
ATOM 1657 O O . ILE A 1 208 ? 18.951 -1.773 -9.802 1.00 74.56 208 ILE A O 1
ATOM 1661 N N . PRO A 1 209 ? 17.192 -0.590 -10.589 1.00 79.81 209 PRO A N 1
ATOM 1662 C CA . PRO A 1 209 ? 17.370 0.499 -9.641 1.00 79.81 209 PRO A CA 1
ATOM 1663 C C . PRO A 1 209 ? 17.319 -0.024 -8.206 1.00 79.81 209 PRO A C 1
ATOM 1665 O O . PRO A 1 209 ? 16.369 -0.714 -7.818 1.00 79.81 209 PRO A O 1
ATOM 1668 N N . PHE A 1 210 ? 18.308 0.342 -7.390 1.00 81.44 210 PHE A N 1
ATOM 1669 C CA . PHE A 1 210 ? 18.419 -0.109 -6.003 1.00 81.44 210 PHE A CA 1
ATOM 1670 C C . PHE A 1 210 ? 17.151 0.205 -5.208 1.00 81.44 210 PHE A C 1
ATOM 1672 O O . PHE A 1 210 ? 16.736 -0.591 -4.368 1.00 81.44 210 PHE A O 1
ATOM 1679 N N . LYS A 1 211 ? 16.479 1.321 -5.522 1.00 83.88 211 LYS A N 1
ATOM 1680 C CA . LYS A 1 211 ? 15.215 1.691 -4.879 1.00 83.88 211 LYS A CA 1
ATOM 1681 C C . LYS A 1 211 ? 14.126 0.625 -5.027 1.00 83.88 211 LYS A C 1
ATOM 1683 O O . LYS A 1 211 ? 13.410 0.382 -4.066 1.00 83.88 211 LYS A O 1
ATOM 1688 N N . VAL A 1 212 ? 14.052 -0.061 -6.171 1.00 77.00 212 VAL A N 1
ATOM 1689 C CA . VAL A 1 212 ? 13.081 -1.143 -6.401 1.00 77.00 212 VAL A CA 1
ATOM 1690 C C . VAL A 1 212 ? 13.401 -2.335 -5.506 1.00 77.00 212 VAL A C 1
ATOM 1692 O O . VAL A 1 212 ? 12.519 -2.867 -4.841 1.00 77.00 212 VAL A O 1
ATOM 1695 N N . VAL A 1 213 ? 14.675 -2.721 -5.423 1.00 76.62 213 VAL A N 1
ATOM 1696 C CA . VAL A 1 213 ? 15.128 -3.824 -4.560 1.00 76.62 213 VAL A CA 1
ATOM 1697 C C . VAL A 1 213 ? 14.923 -3.490 -3.079 1.00 76.62 213 VAL A C 1
ATOM 1699 O O . VAL A 1 213 ? 14.502 -4.343 -2.298 1.00 76.62 213 VAL A O 1
ATOM 1702 N N . PHE A 1 214 ? 15.152 -2.232 -2.699 1.00 81.38 214 PHE A N 1
ATOM 1703 C CA . PHE A 1 214 ? 14.944 -1.728 -1.346 1.00 81.38 214 PHE A CA 1
ATOM 1704 C C . PHE A 1 214 ? 13.488 -1.879 -0.881 1.00 81.38 214 PHE A C 1
ATOM 1706 O O . PHE A 1 214 ? 13.262 -2.196 0.285 1.00 81.38 214 PHE A O 1
ATOM 1713 N N . TRP A 1 215 ? 12.504 -1.747 -1.780 1.00 79.50 215 TRP A N 1
ATOM 1714 C CA . TRP A 1 215 ? 11.092 -2.000 -1.462 1.00 79.50 215 TRP A CA 1
ATOM 1715 C C . TRP A 1 215 ? 10.852 -3.433 -0.968 1.00 79.50 215 TRP A C 1
ATOM 1717 O O . TRP A 1 215 ? 10.152 -3.638 0.022 1.00 79.50 215 TRP A O 1
ATOM 1727 N N . PHE A 1 216 ? 11.461 -4.423 -1.626 1.00 72.56 216 PHE A N 1
ATOM 1728 C CA . PHE A 1 216 ? 11.291 -5.839 -1.288 1.00 72.56 216 PHE A CA 1
ATOM 1729 C C . PHE A 1 216 ? 12.116 -6.247 -0.064 1.00 72.56 216 PHE A C 1
ATOM 1731 O O . PHE A 1 216 ? 11.611 -6.931 0.828 1.00 72.56 216 PHE A O 1
ATOM 1738 N N . LEU A 1 217 ? 13.373 -5.800 0.010 1.00 74.38 217 LEU A N 1
ATOM 1739 C CA . LEU A 1 217 ? 14.256 -6.110 1.137 1.00 74.38 217 LEU A CA 1
ATOM 1740 C C . LEU A 1 217 ? 13.790 -5.442 2.431 1.00 74.38 217 LEU A C 1
ATOM 1742 O O . LEU A 1 217 ? 13.849 -6.067 3.489 1.00 74.38 217 LEU A O 1
ATOM 1746 N N . GLY A 1 218 ? 13.282 -4.210 2.345 1.00 67.62 218 GLY A N 1
ATOM 1747 C CA . GLY A 1 218 ? 12.689 -3.513 3.481 1.00 67.62 218 GLY A CA 1
ATOM 1748 C C . GLY A 1 218 ? 11.512 -4.282 4.083 1.00 67.62 218 GLY A C 1
ATOM 1749 O O . GLY A 1 218 ? 11.421 -4.385 5.301 1.00 67.62 218 GLY A O 1
ATOM 1750 N N . GLY A 1 219 ? 10.685 -4.915 3.243 1.00 62.75 219 GLY A N 1
ATOM 1751 C CA . GLY A 1 219 ? 9.596 -5.799 3.676 1.00 62.75 219 GLY A CA 1
ATOM 1752 C C . GLY A 1 219 ? 10.054 -6.971 4.541 1.00 62.75 219 GLY A C 1
ATOM 1753 O O . GLY A 1 219 ? 9.495 -7.224 5.606 1.00 62.75 219 GLY A O 1
ATOM 1754 N N . ILE A 1 220 ? 11.098 -7.672 4.100 1.00 66.19 220 ILE A N 1
ATOM 1755 C CA . ILE A 1 220 ? 11.585 -8.894 4.756 1.00 66.19 220 ILE A CA 1
ATOM 1756 C C . ILE A 1 220 ? 12.399 -8.567 6.014 1.00 66.19 220 ILE A C 1
ATOM 1758 O O . ILE A 1 220 ? 12.247 -9.220 7.046 1.00 66.19 220 ILE A O 1
ATOM 1762 N N . ALA A 1 221 ? 13.252 -7.542 5.955 1.00 62.41 221 ALA A N 1
ATOM 1763 C CA . ALA A 1 221 ? 14.157 -7.190 7.050 1.00 62.41 221 ALA A CA 1
ATOM 1764 C C . ALA A 1 221 ? 13.430 -6.667 8.303 1.00 62.41 221 ALA A C 1
ATOM 1766 O O . ALA A 1 221 ? 13.992 -6.679 9.400 1.00 62.41 221 ALA A O 1
ATOM 1767 N N . LEU A 1 222 ? 12.184 -6.208 8.161 1.00 60.81 222 LEU A N 1
ATOM 1768 C CA . LEU A 1 222 ? 11.483 -5.474 9.211 1.00 60.81 222 LEU A CA 1
ATOM 1769 C C . LEU A 1 222 ? 10.567 -6.292 10.119 1.00 60.81 222 LEU A C 1
ATOM 1771 O O . LEU A 1 222 ? 10.096 -5.751 11.124 1.00 60.81 222 LEU A O 1
ATOM 1775 N N . ALA A 1 223 ? 10.368 -7.583 9.845 1.00 60.81 223 ALA A N 1
ATOM 1776 C CA . ALA A 1 223 ? 9.607 -8.447 10.746 1.00 60.81 223 ALA A CA 1
ATOM 1777 C C . ALA A 1 223 ? 10.188 -8.427 12.179 1.00 60.81 223 ALA A C 1
ATOM 1779 O O . ALA A 1 223 ? 9.443 -8.388 13.155 1.00 60.81 223 ALA A O 1
ATOM 1780 N N . GLY A 1 224 ? 11.519 -8.356 12.318 1.00 62.16 224 GLY A N 1
ATOM 1781 C CA . GLY A 1 224 ? 12.205 -8.280 13.615 1.00 62.16 224 GLY A CA 1
ATOM 1782 C C . GLY A 1 224 ? 11.992 -6.956 14.373 1.00 62.16 224 GLY A C 1
ATOM 1783 O O . GLY A 1 224 ? 11.496 -6.975 15.502 1.00 62.16 224 GLY A O 1
ATOM 1784 N N . PRO A 1 225 ? 12.341 -5.791 13.791 1.00 68.56 225 PRO A N 1
ATOM 1785 C CA . PRO A 1 225 ? 12.122 -4.481 14.410 1.00 68.56 225 PRO A CA 1
ATOM 1786 C C . PRO A 1 225 ? 10.666 -4.191 14.793 1.00 68.56 225 PRO A C 1
ATOM 1788 O O . PRO A 1 225 ? 10.429 -3.610 15.854 1.00 68.56 225 PRO A O 1
ATOM 1791 N N . ALA A 1 226 ? 9.692 -4.622 13.980 1.00 68.38 226 ALA A N 1
ATOM 1792 C CA . ALA A 1 226 ? 8.273 -4.451 14.290 1.00 68.38 226 ALA A CA 1
ATOM 1793 C C . ALA A 1 226 ? 7.883 -5.180 15.586 1.00 68.38 226 ALA A C 1
ATOM 1795 O O . ALA A 1 226 ? 7.254 -4.589 16.467 1.00 68.38 226 ALA A O 1
ATOM 1796 N N . VAL A 1 227 ? 8.348 -6.421 15.761 1.00 70.06 227 VAL A N 1
ATOM 1797 C CA . VAL A 1 227 ? 8.143 -7.203 16.991 1.0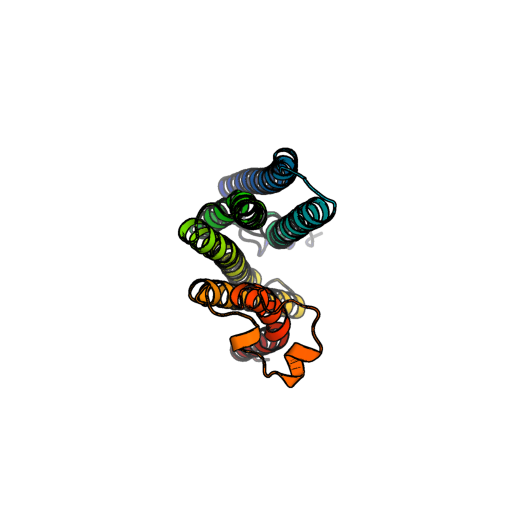0 70.06 227 VAL A CA 1
ATOM 1798 C C . VAL A 1 227 ? 8.814 -6.533 18.195 1.00 70.06 227 VAL A C 1
ATOM 1800 O O . VAL A 1 227 ? 8.218 -6.448 19.269 1.00 70.06 227 VAL A O 1
ATOM 1803 N N . LEU A 1 228 ? 10.028 -5.994 18.033 1.00 74.75 228 LEU A N 1
ATOM 1804 C CA . LEU A 1 228 ? 10.759 -5.333 19.120 1.00 74.75 228 LEU A CA 1
ATOM 1805 C C . LEU A 1 228 ? 10.062 -4.052 19.602 1.00 74.75 228 LEU A C 1
ATOM 1807 O O . LEU A 1 228 ? 9.890 -3.865 20.808 1.00 74.75 228 LEU A O 1
ATOM 1811 N N . ILE A 1 229 ? 9.628 -3.190 18.678 1.00 77.38 229 ILE A N 1
ATOM 1812 C CA . ILE A 1 229 ? 8.895 -1.957 19.004 1.00 77.38 229 ILE A CA 1
ATOM 1813 C C . ILE A 1 229 ? 7.551 -2.296 19.655 1.00 77.38 229 ILE A C 1
ATOM 1815 O O . ILE A 1 229 ? 7.176 -1.676 20.650 1.00 77.38 229 ILE A O 1
ATOM 1819 N N . THR A 1 230 ? 6.855 -3.315 19.152 1.00 75.38 230 THR A N 1
ATOM 1820 C CA . THR A 1 230 ? 5.586 -3.779 19.726 1.00 75.38 230 THR A CA 1
ATOM 1821 C C . THR A 1 230 ? 5.768 -4.249 21.161 1.00 75.38 230 THR A C 1
ATOM 1823 O O . THR A 1 230 ? 5.073 -3.773 22.058 1.00 75.38 230 THR A O 1
ATOM 1826 N N . ASN A 1 231 ? 6.771 -5.090 21.416 1.00 75.69 231 ASN A N 1
ATOM 1827 C CA . ASN A 1 231 ? 7.117 -5.531 22.766 1.00 75.69 231 ASN A CA 1
ATOM 1828 C C . ASN A 1 231 ? 7.454 -4.354 23.692 1.00 75.69 231 ASN A C 1
ATOM 1830 O O . ASN A 1 231 ? 7.081 -4.361 24.866 1.00 75.69 231 ASN A O 1
ATOM 1834 N N . LEU A 1 232 ? 8.118 -3.319 23.172 1.00 79.31 232 LEU A N 1
ATOM 1835 C CA . LEU A 1 232 ? 8.438 -2.112 23.928 1.00 79.31 232 LEU A CA 1
ATOM 1836 C C . LEU A 1 232 ? 7.175 -1.313 24.287 1.00 79.31 232 LEU A C 1
ATOM 1838 O O . LEU A 1 232 ? 7.010 -0.946 25.448 1.00 79.31 232 LEU A O 1
ATOM 1842 N N . ILE A 1 233 ? 6.249 -1.113 23.342 1.00 75.94 233 ILE A N 1
ATOM 1843 C CA . ILE A 1 233 ? 4.953 -0.450 23.584 1.00 75.94 233 ILE A CA 1
ATOM 1844 C C . ILE A 1 233 ? 4.139 -1.216 24.634 1.00 75.94 233 ILE A C 1
ATOM 1846 O O . ILE A 1 233 ? 3.607 -0.617 25.573 1.00 75.94 233 ILE A O 1
ATOM 1850 N N . LEU A 1 234 ? 4.073 -2.543 24.503 1.00 75.12 234 LEU A N 1
ATOM 1851 C CA . LEU A 1 234 ? 3.346 -3.413 25.426 1.00 75.12 234 LEU A CA 1
ATOM 1852 C C . LEU A 1 234 ? 3.952 -3.391 26.834 1.00 75.12 234 LEU A C 1
ATOM 1854 O O . LEU A 1 234 ? 3.212 -3.413 27.815 1.00 75.12 234 LEU A O 1
ATOM 1858 N N . ARG A 1 235 ? 5.280 -3.267 26.964 1.00 77.25 235 ARG A N 1
ATOM 1859 C CA . ARG A 1 235 ? 5.966 -3.201 28.267 1.00 77.25 235 ARG A CA 1
ATOM 1860 C C . ARG A 1 235 ? 5.538 -2.000 29.113 1.00 77.25 235 ARG A C 1
ATOM 1862 O O . ARG A 1 235 ? 5.468 -2.122 30.331 1.00 77.25 235 ARG A O 1
ATOM 1869 N N . PHE A 1 236 ? 5.220 -0.867 28.490 1.00 73.88 236 PHE A N 1
ATOM 1870 C CA . PHE A 1 236 ? 4.733 0.327 29.195 1.00 73.88 236 PHE A CA 1
ATOM 1871 C C . PHE A 1 236 ? 3.225 0.310 29.469 1.00 73.88 236 PHE A C 1
ATOM 1873 O O . PHE A 1 236 ? 2.729 1.175 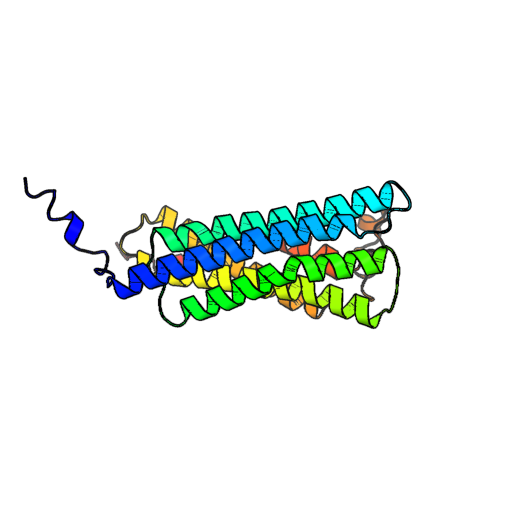30.189 1.00 73.88 236 PHE A O 1
ATOM 1880 N N . ARG A 1 237 ? 2.489 -0.642 28.885 1.00 65.56 237 ARG A N 1
ATOM 1881 C CA . ARG A 1 237 ? 1.023 -0.710 28.961 1.00 65.56 237 ARG A CA 1
ATOM 1882 C C . ARG A 1 237 ? 0.471 -2.001 29.547 1.00 65.56 237 ARG A C 1
ATOM 1884 O O . ARG A 1 237 ? -0.748 -2.121 29.644 1.00 65.56 237 ARG A O 1
ATOM 1891 N N . ARG A 1 238 ? 1.329 -2.943 29.947 1.00 62.66 238 ARG A N 1
ATOM 1892 C CA . ARG A 1 238 ? 0.893 -4.146 30.654 1.00 62.66 238 ARG A CA 1
ATOM 1893 C C . ARG A 1 238 ? 0.141 -3.706 31.918 1.00 62.66 238 ARG A C 1
ATOM 1895 O O . ARG A 1 238 ? 0.701 -2.901 32.672 1.00 62.66 238 ARG A O 1
ATOM 1902 N N . PRO A 1 239 ? -1.104 -4.160 32.143 1.00 56.69 239 PRO A N 1
ATOM 1903 C CA . PRO A 1 239 ? -1.738 -3.956 33.435 1.00 56.69 239 PRO A CA 1
ATOM 1904 C C . PRO A 1 239 ? -0.786 -4.522 34.495 1.00 56.69 239 PRO A C 1
ATOM 1906 O O . PRO A 1 239 ? -0.261 -5.622 34.333 1.00 56.69 239 PRO A O 1
ATOM 1909 N N . LYS A 1 240 ? -0.458 -3.709 35.504 1.00 56.72 240 LYS A N 1
ATOM 1910 C CA . LYS A 1 240 ? 0.213 -4.230 36.693 1.00 56.72 240 LYS A CA 1
ATOM 1911 C C . LYS A 1 240 ? -0.791 -5.180 37.335 1.00 56.72 240 LYS A C 1
ATOM 1913 O O . LYS A 1 240 ? -1.879 -4.717 37.678 1.00 56.72 240 LYS A O 1
ATOM 1918 N N . ASP A 1 241 ? -0.434 -6.456 37.399 1.00 53.34 241 ASP A N 1
ATOM 1919 C CA . ASP A 1 241 ? -1.114 -7.425 38.257 1.00 53.34 241 ASP A CA 1
ATOM 1920 C C . ASP A 1 241 ? -1.123 -6.924 39.711 1.00 53.34 241 ASP A C 1
ATOM 1922 O O . ASP A 1 241 ? -0.104 -6.316 40.136 1.00 53.34 241 ASP A O 1
#

Sequence (241 aa):
MVILEEETSKARKESVHQQAERHALYIIIDAVFGLALGLGAFSLTDIPLRNGHDLFLAVSFFAFSYFVISMSWMALRPFFKEYIVYGSINGFLFITGFFIAILPVSMRLIMMQYLKQTSLAILEASLMLYPLCMAVISMNMGVFSFAFSKQSWKTIPWDDLTHLLSEGVGSFVMGIIFLISVFIPLERTLADVLPFNVLSKLPPVEWIPFKVVFWFLGGIALAGPAVLITNLILRFRRPKD

Secondary structure (DSSP, 8-state):
--TTTGGGSSS----HHHHHHHHHHHHHHHHHHHHHHHHHHHHTTT----SHHHHHHHHHHHHHHHHHHHHHHHHHHHHHHHS---THHHHHHHHHHHHHHHHHHHHHHHHHHHHS---HHHHHHHHHHHHHHHHHHHHHHHHHHHHHHHHHTTTS-HHHHHHHHHHHHHHHHHHHHHHHHHTS-TT-BGGGTS-HHHHTTS-S-TTSBHHHHHHHHHHHHTHHHHHHHHHHHHHTTSPP-

Foldseek 3Di:
DCVVVVVVPPDPPQPPVLLVVLVVLLVVLVVLLVLLLVLLVVLLVPQPDPDVVLVVLSVVLSVVLNVVSVVLCVLCVVCSVPDRQDDVLSVLSVVLSVLSNCLSVLSSQCSCCVVPNDDPVSNLVSLLSNLQSLLSSLLSSLVSLVVCLVSCVVPDDPVVSLVSNLSSLLSNQLSVLSVVLNPQDQPAFPPNPDDPVVVVPDDPRRNPRVSVVSNVVSNVVCSVVSNVVSVVVCVVVPPDD